Protein AF-A0A2G8SFF9-F1 (afdb_monomer)

Mean predicted aligned error: 13.93 Å

Nearest PDB structures (foldseek):
  4bct-assembly1_A  TM=5.835E-01  e=1.331E-03  Actinidia deliciosa
  5ttd-assembly1_A  TM=3.372E-01  e=6.705E-01  Escherichia coli
  5nxh-assembly1_C  TM=1.848E-01  e=8.717E+00  Tequatrovirus T4

Foldseek 3Di:
DDDDDDDDDDDDDPDDDDDDDDDDDDDDDDDDDDDDDDDDDDPDDDPDPPPDDPFFKEKEAEAEPPVDFKWWKDFPLDTDDINGMDMDGAWTWIKIFGHRPPADSRRFQEWIKTWTAHAADPVDPQDGIWIFTWDPPSRFYDFWKWKAKDPFNGPDIDTDHDRCPQPDPDPPPDTRDIDDTNHTHIYMYMYTHD

pLDDT: mean 80.97, std 20.37, range [40.31, 98.56]

Solvent-accessible surface area (backbone atoms only — not comparable to full-atom values): 12072 Å² total; per-residue (Å²): 140,87,84,84,84,81,85,84,78,85,77,83,80,81,78,82,79,79,84,84,89,76,89,79,88,76,84,83,84,77,94,74,79,91,74,92,80,80,93,79,90,82,82,81,79,82,80,77,84,81,77,79,76,85,70,54,38,31,40,43,38,72,44,77,63,63,85,61,63,40,49,36,37,26,38,95,93,38,78,49,77,58,73,49,70,46,75,44,82,43,69,47,59,35,35,33,27,68,41,71,85,70,43,45,88,83,24,35,58,16,34,24,36,44,38,34,45,31,54,43,45,93,91,41,91,88,42,31,20,36,37,28,62,37,54,62,83,68,22,24,72,66,59,28,39,32,38,33,29,31,76,33,63,63,83,41,66,56,72,31,78,54,83,66,52,84,55,91,81,65,60,104,82,61,74,57,80,58,54,73,35,62,41,60,49,35,24,37,39,37,35,32,48,114

Sequence (194 aa):
MQTDLKSRHRVEVAALISPSIDSLGLPHPTPSVMDAKSLAMSLATIVGLILSVRGETHTIHFVNQCGFGTPTLVSDGVILPTGADVTVNGPINAVAYLQTGSCSLNGENCTTVDISLANANPSDPGSGSSVAIDLFPPHSYSAPTGFGYYNGCDGTGEDCTNPNCGLPGVPPSGGPTPIVCTTDNVNIAITFCD

Radius of gyration: 28.32 Å; Cα contacts (8 Å, |Δi|>4): 370; chains: 1; bounding box: 40×59×94 Å

Structure (mmCIF, N/CA/C/O backbone):
data_AF-A0A2G8SFF9-F1
#
_entry.id   AF-A0A2G8SFF9-F1
#
loop_
_atom_site.group_PDB
_atom_site.id
_atom_site.type_symbol
_atom_site.label_atom_id
_atom_site.label_alt_id
_atom_site.label_comp_id
_atom_site.label_asym_id
_atom_site.label_entity_id
_atom_site.label_seq_id
_atom_site.pdbx_PDB_ins_code
_atom_site.Cartn_x
_atom_site.Cartn_y
_atom_site.Cartn_z
_atom_site.occupancy
_atom_site.B_iso_or_equiv
_atom_site.auth_seq_id
_atom_site.auth_comp_id
_atom_site.auth_asym_id
_atom_site.auth_atom_id
_atom_site.pdbx_PDB_model_num
ATOM 1 N N . MET A 1 1 ? 16.019 43.871 11.502 1.00 48.12 1 MET A N 1
ATOM 2 C CA . MET A 1 1 ? 17.284 43.241 11.077 1.00 48.12 1 MET A CA 1
ATOM 3 C C . MET A 1 1 ? 16.897 42.104 10.154 1.00 48.12 1 MET A C 1
ATOM 5 O O . MET A 1 1 ? 16.192 41.203 10.580 1.00 48.12 1 MET A O 1
ATOM 9 N N . GLN A 1 2 ? 17.167 42.290 8.871 1.00 42.72 2 GLN A N 1
ATOM 10 C CA . GLN A 1 2 ? 16.617 41.546 7.745 1.00 42.72 2 GLN A CA 1
ATOM 11 C C . GLN A 1 2 ? 17.768 40.732 7.158 1.00 42.72 2 GLN A C 1
ATOM 13 O O . GLN A 1 2 ? 18.762 41.338 6.774 1.00 42.72 2 GLN A O 1
ATOM 18 N N . THR A 1 3 ? 17.654 39.408 7.091 1.00 41.09 3 THR A N 1
ATOM 19 C CA . THR A 1 3 ? 18.497 38.583 6.212 1.00 41.09 3 THR A CA 1
ATOM 20 C C . THR A 1 3 ? 17.701 37.373 5.748 1.00 41.09 3 THR A C 1
ATOM 22 O O . THR A 1 3 ? 17.553 36.380 6.453 1.00 41.09 3 THR A O 1
ATOM 25 N N . ASP A 1 4 ? 17.164 37.550 4.550 1.00 46.34 4 ASP A N 1
ATOM 26 C CA . ASP A 1 4 ? 16.555 36.584 3.651 1.00 46.34 4 ASP A CA 1
ATOM 27 C C . ASP A 1 4 ? 17.699 35.940 2.842 1.00 46.34 4 ASP A C 1
ATOM 29 O O . ASP A 1 4 ? 18.483 36.661 2.218 1.00 46.34 4 ASP A O 1
ATOM 33 N N . LEU A 1 5 ? 17.855 34.611 2.889 1.00 48.47 5 LEU A N 1
ATOM 34 C CA . LEU A 1 5 ? 18.795 33.872 2.035 1.00 48.47 5 LEU A CA 1
ATOM 35 C C . LEU A 1 5 ? 18.011 32.940 1.105 1.00 48.47 5 LEU A C 1
ATOM 37 O O . LEU A 1 5 ? 17.930 31.725 1.278 1.00 48.47 5 LEU A O 1
ATOM 41 N N . LYS A 1 6 ? 17.413 33.559 0.089 1.00 50.12 6 LYS A N 1
ATOM 42 C CA . LYS A 1 6 ? 16.769 32.906 -1.048 1.00 50.12 6 LYS A CA 1
ATOM 43 C C . LYS A 1 6 ? 17.816 32.253 -1.958 1.00 50.12 6 LYS A C 1
ATOM 45 O O . LYS A 1 6 ? 18.563 32.930 -2.666 1.00 50.12 6 LYS A O 1
ATOM 50 N N . SER A 1 7 ? 17.837 30.922 -1.928 1.00 48.88 7 SER A N 1
ATOM 51 C CA . SER A 1 7 ? 18.625 30.042 -2.794 1.00 48.88 7 SER A CA 1
ATOM 52 C C . SER A 1 7 ? 18.324 30.303 -4.275 1.00 48.88 7 SER A C 1
ATOM 54 O O . SER A 1 7 ? 17.175 30.252 -4.716 1.00 48.88 7 SER A O 1
ATOM 56 N N . ARG A 1 8 ? 19.372 30.609 -5.048 1.00 53.44 8 ARG A N 1
ATOM 57 C CA . ARG A 1 8 ? 19.343 30.685 -6.512 1.00 53.44 8 ARG A CA 1
ATOM 58 C C . ARG A 1 8 ? 19.912 29.381 -7.065 1.00 53.44 8 ARG A C 1
ATOM 60 O O . ARG A 1 8 ? 21.121 29.181 -7.028 1.00 53.44 8 ARG A O 1
ATOM 67 N N . HIS A 1 9 ? 19.060 28.538 -7.633 1.00 44.56 9 HIS A N 1
ATOM 68 C CA . HIS A 1 9 ? 19.468 27.583 -8.659 1.00 44.56 9 HIS A CA 1
ATOM 69 C C . HIS A 1 9 ? 18.795 27.996 -9.965 1.00 44.56 9 HIS A C 1
ATOM 71 O O . HIS A 1 9 ? 17.577 27.932 -10.116 1.00 44.56 9 HIS A O 1
ATOM 77 N N . ARG A 1 10 ? 19.613 28.526 -10.879 1.00 55.72 10 ARG A N 1
ATOM 78 C CA . ARG A 1 10 ? 19.252 28.738 -12.279 1.00 55.72 10 ARG A CA 1
ATOM 79 C C . ARG A 1 10 ? 19.243 27.366 -12.945 1.00 55.72 10 ARG A C 1
ATOM 81 O O . ARG A 1 10 ? 20.304 26.780 -13.114 1.00 55.72 10 ARG A O 1
ATOM 88 N N . VAL A 1 11 ? 18.067 26.883 -13.319 1.00 42.97 11 VAL A N 1
ATOM 89 C CA . VAL A 1 11 ? 17.939 25.820 -14.317 1.00 42.97 11 VAL A CA 1
ATOM 90 C C . VAL A 1 11 ? 17.965 26.508 -15.679 1.00 42.97 11 VAL A C 1
ATOM 92 O O . VAL A 1 11 ? 17.071 27.286 -16.011 1.00 42.97 11 VAL A O 1
ATOM 95 N N . GLU A 1 12 ? 19.047 26.294 -16.422 1.00 48.06 12 GLU A N 1
ATOM 96 C CA . GLU A 1 12 ? 19.155 26.657 -17.832 1.00 48.06 12 GLU A CA 1
ATOM 97 C C . GLU A 1 12 ? 18.225 25.737 -18.632 1.00 48.06 12 GLU A C 1
ATOM 99 O O . GLU A 1 12 ? 18.466 24.538 -18.753 1.00 48.06 12 GLU A O 1
ATOM 104 N N . VAL A 1 13 ? 17.130 26.290 -19.154 1.00 45.06 13 VAL A N 1
ATOM 105 C CA . V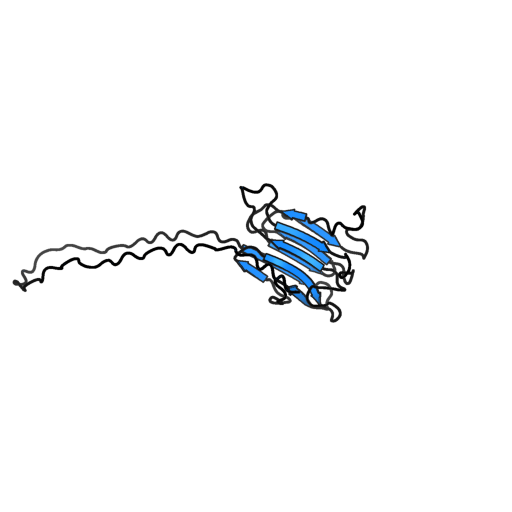AL A 1 13 ? 16.277 25.603 -20.126 1.00 45.06 13 VAL A CA 1
ATOM 106 C C . VAL A 1 13 ? 16.880 25.861 -21.501 1.00 45.06 13 VAL A C 1
ATOM 108 O O . VAL A 1 13 ? 16.697 26.931 -22.083 1.00 45.06 13 VAL A O 1
ATOM 111 N N . ALA A 1 14 ? 17.636 24.886 -22.003 1.00 45.84 14 ALA A N 1
ATOM 112 C CA . ALA A 1 14 ? 18.088 24.859 -23.385 1.00 45.84 14 ALA A CA 1
ATOM 113 C C . ALA A 1 14 ? 16.862 24.708 -24.303 1.00 45.84 14 ALA A C 1
ATOM 115 O O . ALA A 1 14 ? 16.261 23.639 -24.402 1.00 45.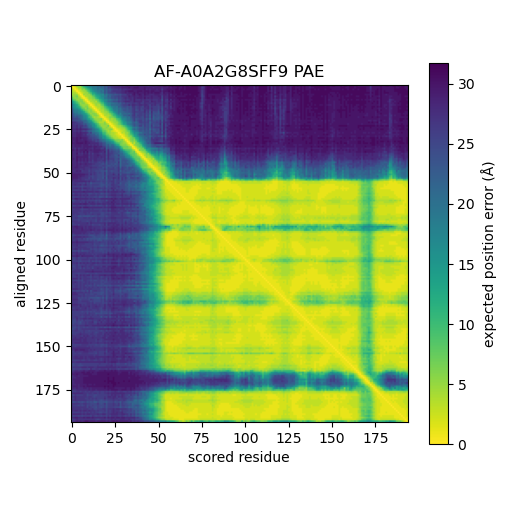84 14 ALA A O 1
ATOM 116 N N . ALA A 1 15 ? 16.468 25.805 -24.948 1.00 46.66 15 ALA A N 1
ATOM 117 C CA . ALA A 1 15 ? 15.455 25.806 -25.990 1.00 46.66 15 ALA A CA 1
ATOM 118 C C . ALA A 1 15 ? 16.006 25.076 -27.224 1.00 46.66 15 ALA A C 1
ATOM 120 O O . ALA A 1 15 ? 16.910 25.570 -27.901 1.00 46.66 15 ALA A O 1
ATOM 121 N N . LEU A 1 16 ? 15.471 23.887 -27.509 1.00 47.28 16 LEU A N 1
ATOM 122 C CA . LEU A 1 16 ? 15.722 23.191 -28.765 1.00 47.28 16 LEU A CA 1
ATOM 123 C C . LEU A 1 16 ? 14.983 23.914 -29.893 1.00 47.28 16 LEU A C 1
ATOM 125 O O . LEU A 1 16 ? 13.765 24.084 -29.893 1.00 47.28 16 LEU A O 1
ATOM 129 N N . ILE A 1 17 ? 15.792 24.375 -30.833 1.00 52.03 17 ILE A N 1
ATOM 130 C CA . ILE A 1 17 ? 15.448 25.182 -31.990 1.00 52.03 17 ILE A CA 1
ATOM 131 C C . ILE A 1 17 ? 14.775 24.256 -33.012 1.00 52.03 17 ILE A C 1
ATOM 133 O O . ILE A 1 17 ? 15.340 23.238 -33.404 1.00 52.03 17 ILE A O 1
ATOM 137 N N . SER A 1 18 ? 13.555 24.596 -33.426 1.00 53.78 18 SER A N 1
ATOM 138 C CA . SER A 1 18 ? 12.847 23.917 -34.517 1.00 53.78 18 SER A CA 1
ATOM 139 C C . SER A 1 18 ? 13.488 24.271 -35.865 1.00 53.78 18 SER A C 1
ATOM 141 O O . SER A 1 18 ? 13.720 25.457 -36.106 1.00 53.78 18 SER A O 1
ATOM 143 N N . PRO A 1 19 ? 13.744 23.315 -36.777 1.00 47.84 19 PRO A N 1
ATOM 144 C CA . PRO A 1 19 ? 14.130 23.657 -38.137 1.00 47.84 19 PRO A CA 1
ATOM 145 C C . PRO A 1 19 ? 12.896 24.036 -38.968 1.00 47.84 19 PRO A C 1
ATOM 147 O O . PRO A 1 19 ? 12.017 23.218 -39.237 1.00 47.84 19 PRO A O 1
ATOM 150 N N . SER A 1 20 ? 12.860 25.296 -39.395 1.00 48.91 20 SER A N 1
ATOM 151 C CA . SER A 1 20 ? 12.019 25.809 -40.474 1.00 48.91 20 SER A CA 1
ATOM 152 C C . SER A 1 20 ? 12.494 25.235 -41.812 1.00 48.91 20 SER A C 1
ATOM 154 O O . SER A 1 20 ? 13.558 25.602 -42.312 1.00 48.91 20 SER A O 1
ATOM 156 N N . ILE A 1 21 ? 11.709 24.322 -42.379 1.00 54.69 21 ILE A N 1
ATOM 157 C CA . ILE A 1 21 ? 11.843 23.826 -43.752 1.00 54.69 21 ILE A CA 1
ATOM 158 C C . ILE A 1 21 ? 11.074 24.771 -44.672 1.00 54.69 21 ILE A C 1
ATOM 160 O O . ILE A 1 21 ? 9.887 24.583 -44.920 1.00 54.69 21 ILE A O 1
ATOM 164 N N . ASP A 1 22 ? 11.769 25.799 -45.151 1.00 47.03 22 ASP A N 1
ATOM 165 C CA . ASP A 1 22 ? 11.326 26.633 -46.262 1.00 47.03 22 ASP A CA 1
ATOM 166 C C . ASP A 1 22 ? 12.128 26.286 -47.522 1.00 47.03 22 ASP A C 1
ATOM 168 O O . ASP A 1 22 ? 13.349 26.131 -47.487 1.00 47.03 22 ASP A O 1
ATOM 172 N N . SER A 1 23 ? 11.414 26.265 -48.647 1.00 54.94 23 SER A N 1
ATOM 173 C CA . SER A 1 23 ? 11.930 26.306 -50.020 1.00 54.94 23 SER A CA 1
ATOM 174 C C . SER A 1 23 ? 12.442 24.994 -50.637 1.00 54.94 23 SER A C 1
ATOM 176 O O . SER A 1 23 ? 13.638 24.745 -50.782 1.00 54.94 23 SER A O 1
ATOM 178 N N . LEU A 1 24 ? 11.499 24.207 -51.162 1.00 46.22 24 LEU A N 1
ATOM 179 C CA . LEU A 1 24 ? 11.720 23.436 -52.386 1.00 46.22 24 LEU A CA 1
ATOM 180 C C . LEU A 1 24 ? 10.768 23.970 -53.460 1.00 46.22 24 LEU A C 1
ATOM 182 O O . LEU A 1 24 ? 9.558 23.762 -53.406 1.00 46.22 24 LEU A O 1
ATOM 186 N N . GLY A 1 25 ? 11.332 24.704 -54.419 1.00 50.97 25 GLY A N 1
ATOM 187 C CA . GLY A 1 25 ? 10.627 25.174 -55.604 1.00 50.97 25 GLY A CA 1
ATOM 188 C C . GLY A 1 25 ? 10.143 23.994 -56.443 1.00 50.97 25 GLY A C 1
ATOM 189 O O . GLY A 1 25 ? 10.943 23.254 -57.012 1.00 50.97 25 GLY A O 1
ATOM 190 N N . LEU A 1 26 ? 8.825 23.832 -56.521 1.00 47.00 26 LEU A N 1
ATOM 191 C CA . LEU A 1 26 ? 8.175 22.898 -57.434 1.00 47.00 26 LEU A CA 1
ATOM 192 C C . LEU A 1 26 ? 8.054 23.546 -58.824 1.00 47.00 26 LEU A C 1
ATOM 194 O O . LEU A 1 26 ? 7.494 24.641 -58.929 1.00 47.00 26 LEU A O 1
ATOM 198 N N . PRO A 1 27 ? 8.530 22.901 -59.904 1.00 55.91 27 PRO A N 1
ATOM 199 C CA . PRO A 1 27 ? 8.229 23.347 -61.256 1.00 55.91 27 PRO A CA 1
ATOM 200 C C . PRO A 1 27 ? 6.749 23.116 -61.594 1.00 55.91 27 PRO A C 1
ATOM 202 O O . PRO A 1 27 ? 6.166 22.073 -61.300 1.00 55.91 27 PRO A O 1
ATOM 205 N N . HIS A 1 28 ? 6.158 24.121 -62.236 1.00 55.84 28 HIS A N 1
ATOM 206 C CA . HIS A 1 28 ? 4.795 24.138 -62.761 1.00 55.84 28 HIS A CA 1
ATOM 207 C C . HIS A 1 28 ? 4.679 23.195 -63.980 1.00 55.84 28 HIS A C 1
ATOM 209 O O . HIS A 1 28 ? 5.419 23.395 -64.946 1.00 55.84 28 HIS A O 1
ATOM 215 N N . PRO A 1 29 ? 3.776 22.195 -63.995 1.00 52.00 29 PRO A N 1
ATOM 216 C CA . PRO A 1 29 ? 3.539 21.386 -65.186 1.00 52.00 29 PRO A CA 1
ATOM 217 C C . PRO A 1 29 ? 2.596 22.109 -66.160 1.00 52.00 29 PRO A C 1
ATOM 219 O O . PRO A 1 29 ? 1.498 22.529 -65.796 1.00 52.00 29 PRO A O 1
ATOM 222 N N . THR A 1 30 ? 3.014 22.240 -67.419 1.00 63.62 30 THR A N 1
ATOM 223 C CA . THR A 1 30 ? 2.137 22.618 -68.536 1.00 63.62 30 THR A CA 1
ATOM 224 C C . THR A 1 30 ? 1.362 21.392 -69.041 1.00 63.62 30 THR A C 1
ATOM 226 O O . THR A 1 30 ? 1.888 20.277 -69.011 1.00 63.62 30 THR A O 1
ATOM 229 N N . PRO A 1 31 ? 0.118 21.550 -69.532 1.00 50.94 31 PRO A N 1
ATOM 230 C CA . PRO A 1 31 ? -0.658 20.432 -70.049 1.00 50.94 31 PRO A CA 1
ATOM 231 C C . PRO A 1 31 ? -0.226 20.132 -71.490 1.00 50.94 31 PRO A C 1
ATOM 233 O O . PRO A 1 31 ? -0.621 20.824 -72.425 1.00 50.94 31 PRO A O 1
ATOM 236 N N . SER A 1 32 ? 0.583 19.089 -71.680 1.00 56.53 32 SER A N 1
ATOM 237 C CA . SER A 1 32 ? 0.720 18.428 -72.982 1.00 56.53 32 SER A CA 1
ATOM 238 C C . SER A 1 32 ? -0.081 17.134 -72.978 1.00 56.53 32 SER A C 1
ATOM 240 O O . SER A 1 32 ? 0.178 16.236 -72.187 1.00 56.53 32 SER A O 1
ATOM 242 N N . VAL A 1 33 ? -1.090 17.136 -73.848 1.00 55.12 33 VAL A N 1
ATOM 243 C CA . VAL A 1 33 ? -1.665 16.026 -74.620 1.00 55.12 33 VAL A CA 1
ATOM 244 C C . VAL A 1 33 ? -1.595 14.641 -73.964 1.00 55.12 33 VAL A C 1
ATOM 246 O O . VAL A 1 33 ? -0.550 14.007 -73.873 1.00 55.12 33 VAL A O 1
ATOM 249 N N . MET A 1 34 ? -2.772 14.158 -73.563 1.00 55.25 34 MET A N 1
ATOM 250 C CA . MET A 1 34 ? -3.005 12.791 -73.111 1.00 55.25 34 MET A CA 1
ATOM 251 C C . MET A 1 34 ? -2.737 11.800 -74.251 1.00 55.25 34 MET A C 1
ATOM 253 O O . MET A 1 34 ? -3.593 11.609 -75.113 1.00 55.25 34 MET A O 1
ATOM 257 N N . ASP A 1 35 ? -1.589 11.129 -74.213 1.00 50.44 35 ASP A N 1
ATOM 258 C CA . ASP A 1 35 ? -1.386 9.863 -74.913 1.00 50.44 35 ASP A CA 1
ATOM 259 C C . ASP A 1 35 ? -1.627 8.709 -73.936 1.00 50.44 35 ASP A C 1
ATOM 261 O O . ASP A 1 35 ? -0.870 8.437 -73.002 1.00 50.44 35 ASP A O 1
ATOM 265 N N . ALA A 1 36 ? -2.760 8.043 -74.141 1.00 55.03 36 ALA A N 1
ATOM 266 C CA . ALA A 1 36 ? -3.163 6.858 -73.411 1.00 55.03 36 ALA A CA 1
ATOM 267 C C . ALA A 1 36 ? -2.275 5.670 -73.806 1.00 55.03 36 ALA A C 1
ATOM 269 O O . ALA A 1 36 ? -2.505 5.058 -74.848 1.00 55.03 36 ALA A O 1
ATOM 270 N N . LYS A 1 37 ? -1.282 5.338 -72.967 1.00 51.44 37 LYS A N 1
ATOM 271 C CA . LYS A 1 37 ? -0.698 3.990 -72.789 1.00 51.44 37 LYS A CA 1
ATOM 272 C C . LYS A 1 37 ? 0.497 4.049 -71.831 1.00 51.44 37 LYS A C 1
ATOM 274 O O . LYS A 1 37 ? 1.598 4.355 -72.261 1.00 51.44 37 LYS A O 1
ATOM 279 N N . SER A 1 38 ? 0.303 3.681 -70.565 1.00 45.12 38 SER A N 1
ATOM 280 C CA . SER A 1 38 ? 1.245 2.795 -69.861 1.00 45.12 38 SER A CA 1
ATOM 281 C C . SER A 1 38 ? 0.696 2.389 -68.492 1.00 45.12 38 SER A C 1
ATOM 283 O O . SER A 1 38 ? 0.354 3.238 -67.671 1.00 45.12 38 SER A O 1
ATOM 285 N N . LEU A 1 39 ? 0.618 1.078 -68.257 1.00 54.25 39 LEU A N 1
ATOM 286 C CA . LEU A 1 39 ? 0.467 0.469 -66.937 1.00 54.25 39 LEU A CA 1
ATOM 287 C C . LEU A 1 39 ? 1.676 0.844 -66.062 1.00 54.25 39 LEU A C 1
ATOM 289 O O . LEU A 1 39 ? 2.799 0.510 -66.425 1.00 54.25 39 LEU A O 1
ATOM 293 N N . ALA A 1 40 ? 1.453 1.404 -64.872 1.00 49.94 40 ALA A N 1
ATOM 294 C CA . ALA A 1 40 ? 2.353 1.206 -63.736 1.00 49.94 40 ALA A CA 1
ATOM 295 C C . ALA A 1 40 ? 1.590 1.421 -62.423 1.00 49.94 40 ALA A C 1
ATOM 297 O O . ALA A 1 40 ? 1.142 2.513 -62.091 1.00 49.94 40 ALA A O 1
ATOM 298 N N . MET A 1 41 ? 1.412 0.314 -61.717 1.00 57.09 41 MET A N 1
ATOM 299 C CA . MET A 1 41 ? 0.789 0.164 -60.412 1.00 57.09 41 MET A CA 1
ATOM 300 C C . MET A 1 41 ? 1.752 0.700 -59.341 1.00 57.09 41 MET A C 1
ATOM 302 O O . MET A 1 41 ? 2.864 0.194 -59.225 1.00 57.09 41 MET A O 1
ATOM 306 N N . SER A 1 42 ? 1.353 1.693 -58.548 1.00 51.97 42 SER A N 1
ATOM 307 C CA . SER A 1 42 ? 2.115 2.137 -57.370 1.00 51.97 42 SER A CA 1
ATOM 308 C C . SER A 1 42 ? 1.199 2.227 -56.150 1.00 51.97 42 SER A C 1
ATOM 310 O O . SER A 1 42 ? 0.784 3.295 -55.711 1.00 51.97 42 SER A O 1
ATOM 312 N N . LEU A 1 43 ? 0.875 1.055 -55.595 1.00 53.59 43 LEU A N 1
ATOM 313 C CA . LEU A 1 43 ? 0.281 0.930 -54.268 1.00 53.59 43 LEU A CA 1
ATOM 314 C C . LEU A 1 43 ? 1.419 1.038 -53.239 1.00 53.59 43 LEU A C 1
ATOM 316 O O . LEU A 1 43 ? 2.118 0.064 -52.974 1.00 53.59 43 LEU A O 1
ATOM 320 N N . ALA A 1 44 ? 1.657 2.236 -52.709 1.00 58.88 44 ALA A N 1
ATOM 321 C CA . ALA A 1 44 ? 2.629 2.446 -51.641 1.00 58.88 44 ALA A CA 1
ATOM 322 C C . ALA A 1 44 ? 2.092 1.846 -50.327 1.00 58.88 44 ALA A C 1
ATOM 324 O O . ALA A 1 44 ? 1.287 2.461 -49.630 1.00 58.88 44 ALA A O 1
ATOM 325 N N . THR A 1 45 ? 2.510 0.626 -49.989 1.00 59.47 45 THR A N 1
ATOM 326 C CA . THR A 1 45 ? 2.238 0.006 -48.686 1.00 59.47 45 THR A CA 1
ATOM 327 C C . THR A 1 45 ? 3.133 0.630 -47.617 1.00 59.47 45 THR A C 1
ATOM 329 O O . THR A 1 45 ? 4.312 0.293 -47.514 1.00 59.47 45 THR A O 1
ATOM 332 N N . ILE A 1 46 ? 2.577 1.534 -46.809 1.00 62.56 46 ILE A N 1
ATOM 333 C CA . ILE A 1 46 ? 3.209 2.009 -45.573 1.00 62.56 46 ILE A CA 1
ATOM 334 C C . ILE A 1 46 ? 3.030 0.909 -44.520 1.00 62.56 46 ILE A C 1
ATOM 336 O O . ILE A 1 46 ? 1.953 0.757 -43.950 1.00 62.56 46 ILE A O 1
ATOM 340 N N . VAL A 1 47 ? 4.076 0.121 -44.273 1.00 64.38 47 VAL A N 1
ATOM 341 C CA . VAL A 1 47 ? 4.137 -0.771 -43.107 1.00 64.38 47 VAL A CA 1
ATOM 342 C C . VAL A 1 47 ? 4.710 0.046 -41.950 1.00 64.38 47 VAL A C 1
ATOM 344 O O . VAL A 1 47 ? 5.911 0.296 -41.890 1.00 64.38 47 VAL A O 1
ATOM 347 N N . GLY A 1 48 ? 3.839 0.527 -41.062 1.00 66.25 48 GLY A N 1
ATOM 348 C CA . GLY A 1 48 ? 4.244 1.224 -39.843 1.00 66.25 48 GLY A CA 1
ATOM 349 C C . GLY A 1 48 ? 4.779 0.239 -38.803 1.00 66.25 48 GLY A C 1
ATOM 350 O O . GLY A 1 48 ? 4.066 -0.670 -38.385 1.00 66.25 48 GLY A O 1
ATOM 351 N N . LEU A 1 49 ? 6.028 0.427 -38.372 1.00 66.56 49 LEU A N 1
ATOM 352 C CA . LEU A 1 49 ? 6.589 -0.231 -37.191 1.00 66.56 49 LEU A CA 1
ATOM 353 C C . LEU A 1 49 ? 5.902 0.331 -35.940 1.00 66.56 49 LEU A C 1
ATOM 355 O O . LEU A 1 49 ? 6.215 1.436 -35.501 1.00 66.56 49 LEU A O 1
ATOM 359 N N . ILE A 1 50 ? 4.970 -0.426 -35.360 1.00 67.69 50 ILE A N 1
ATOM 360 C CA . ILE A 1 50 ? 4.466 -0.149 -34.012 1.00 67.69 50 ILE A CA 1
ATOM 361 C C . ILE A 1 50 ? 5.520 -0.686 -33.042 1.00 67.69 50 ILE A C 1
ATOM 363 O O . ILE A 1 50 ? 5.560 -1.879 -32.744 1.00 67.69 50 ILE A O 1
ATOM 367 N N . LEU A 1 51 ? 6.424 0.183 -32.592 1.00 57.06 51 LEU A N 1
ATOM 368 C CA . LEU A 1 51 ? 7.288 -0.133 -31.461 1.00 57.06 51 LEU A CA 1
ATOM 369 C C . LEU A 1 51 ? 6.418 -0.099 -30.202 1.00 57.06 51 LEU A C 1
ATOM 371 O O . LEU A 1 51 ? 6.001 0.971 -29.762 1.00 57.06 51 LEU A O 1
ATOM 375 N N . SER A 1 52 ? 6.109 -1.269 -29.641 1.00 57.25 52 SER A N 1
ATOM 376 C CA . SER A 1 52 ? 5.447 -1.359 -28.341 1.00 57.25 52 SER A CA 1
ATOM 377 C C . SER A 1 52 ? 6.391 -0.816 -27.273 1.00 57.25 52 SER A C 1
ATOM 379 O O . SER A 1 52 ? 7.358 -1.478 -26.896 1.00 57.25 52 SER A O 1
ATOM 381 N N . VAL A 1 53 ? 6.121 0.392 -26.781 1.00 63.78 53 VAL A N 1
ATOM 382 C CA . VAL A 1 53 ? 6.738 0.877 -25.546 1.00 63.78 53 VAL A CA 1
ATOM 383 C C . VAL A 1 53 ? 6.195 -0.003 -24.424 1.00 63.78 53 VAL A C 1
ATOM 385 O O . VAL A 1 53 ? 4.994 0.002 -24.159 1.00 63.78 53 VAL A O 1
ATOM 388 N N . ARG A 1 54 ? 7.060 -0.805 -23.794 1.00 71.50 54 ARG A N 1
ATOM 389 C CA . ARG A 1 54 ? 6.718 -1.478 -22.536 1.00 71.50 54 ARG A CA 1
ATOM 390 C C . ARG A 1 54 ? 6.717 -0.417 -21.442 1.00 71.50 54 ARG A C 1
ATOM 392 O O . ARG A 1 54 ? 7.765 -0.109 -20.887 1.00 71.50 54 ARG A O 1
ATOM 399 N N . GLY A 1 55 ? 5.561 0.206 -21.237 1.00 88.12 55 GLY A N 1
ATOM 400 C CA . GLY A 1 55 ? 5.343 1.104 -20.111 1.00 88.12 55 GLY A CA 1
ATOM 401 C C . GLY A 1 55 ? 5.332 0.319 -18.804 1.00 88.12 55 GLY A C 1
ATOM 402 O O . GLY A 1 55 ? 4.885 -0.826 -18.776 1.00 88.12 55 GLY A O 1
ATOM 403 N N . GLU A 1 56 ? 5.841 0.942 -17.749 1.00 96.12 56 GLU A N 1
ATOM 404 C CA . GLU A 1 56 ? 5.705 0.462 -16.379 1.00 96.12 56 GLU A CA 1
ATOM 405 C C . GLU A 1 56 ? 4.232 0.460 -15.970 1.00 96.12 56 GLU A C 1
ATOM 407 O O . GLU A 1 56 ? 3.524 1.444 -16.199 1.00 96.12 56 GLU A O 1
ATOM 412 N N . THR A 1 57 ? 3.756 -0.640 -15.395 1.00 97.06 57 THR A N 1
ATOM 413 C CA . THR A 1 57 ? 2.387 -0.740 -14.895 1.00 97.06 57 THR A CA 1
ATOM 414 C C . THR A 1 57 ? 2.307 -1.607 -13.652 1.00 97.06 57 THR A C 1
ATOM 416 O O . THR A 1 57 ? 2.944 -2.655 -13.576 1.00 97.06 57 THR A O 1
ATOM 419 N N . HIS A 1 58 ? 1.491 -1.171 -12.698 1.00 97.75 58 HIS A N 1
ATOM 420 C CA . HIS A 1 58 ? 1.246 -1.884 -11.453 1.00 97.75 58 HIS A CA 1
ATOM 421 C C . HIS A 1 58 ? -0.249 -1.908 -11.161 1.00 97.75 58 HIS A C 1
ATOM 423 O O . HIS A 1 58 ? -0.954 -0.932 -11.421 1.00 97.75 58 HIS A O 1
ATOM 429 N N . THR A 1 59 ? -0.732 -3.012 -10.603 1.00 98.00 59 THR A N 1
ATOM 430 C CA . THR A 1 59 ? -2.112 -3.169 -10.142 1.00 98.00 59 THR A CA 1
ATOM 431 C C . THR A 1 59 ? -2.133 -3.445 -8.649 1.00 98.00 59 THR A C 1
ATOM 433 O O . THR A 1 59 ? -1.451 -4.341 -8.155 1.00 98.00 59 THR A O 1
ATOM 436 N N . ILE A 1 60 ? -2.945 -2.672 -7.938 1.00 98.38 60 ILE A N 1
ATOM 437 C CA . ILE A 1 60 ? -3.235 -2.850 -6.520 1.00 98.38 60 ILE A CA 1
ATOM 438 C C . ILE A 1 60 ? -4.639 -3.445 -6.439 1.00 98.38 60 ILE A C 1
ATOM 440 O O . ILE A 1 60 ? -5.614 -2.781 -6.792 1.00 98.38 60 ILE A O 1
ATOM 444 N N . HIS A 1 61 ? -4.721 -4.708 -6.032 1.00 97.81 61 HIS A N 1
ATOM 445 C CA . HIS A 1 61 ? -5.965 -5.452 -5.854 1.00 97.81 61 HIS A CA 1
ATOM 446 C C . HIS A 1 61 ? -6.387 -5.424 -4.385 1.00 97.81 61 HIS A C 1
ATOM 448 O O . HIS A 1 61 ? -5.548 -5.595 -3.501 1.00 97.81 61 HIS A O 1
ATOM 454 N N . PHE A 1 62 ? -7.680 -5.251 -4.118 1.00 97.56 62 PHE A N 1
ATOM 455 C CA . PHE A 1 62 ? -8.211 -5.217 -2.756 1.00 97.56 62 PHE A CA 1
ATOM 456 C C . PHE A 1 62 ? -9.177 -6.367 -2.491 1.00 97.56 62 PHE A C 1
ATOM 458 O O . PHE A 1 62 ? -10.154 -6.554 -3.215 1.00 97.56 62 PHE A O 1
ATOM 465 N N . VAL A 1 63 ? -8.967 -7.058 -1.373 1.00 96.75 63 VAL A N 1
ATOM 466 C CA . VAL A 1 63 ? -9.872 -8.076 -0.840 1.00 96.75 63 VAL A CA 1
ATOM 467 C C . VAL A 1 63 ? -10.352 -7.624 0.535 1.00 96.75 63 VAL A C 1
ATOM 469 O O . VAL A 1 63 ? -9.582 -7.560 1.487 1.00 96.75 63 VAL A O 1
ATOM 472 N N . ASN A 1 64 ? -11.640 -7.304 0.661 1.00 96.94 64 ASN A N 1
ATOM 473 C CA . ASN A 1 64 ? -12.247 -6.978 1.951 1.00 96.94 64 ASN A CA 1
ATOM 474 C C . ASN A 1 64 ? -13.056 -8.170 2.478 1.00 96.94 64 ASN A C 1
ATOM 476 O O . ASN A 1 64 ? -14.215 -8.345 2.093 1.00 96.94 64 ASN A O 1
ATOM 480 N N . GLN A 1 65 ? -12.463 -8.965 3.370 1.00 97.50 65 GLN A N 1
ATOM 481 C CA . GLN A 1 65 ? -13.143 -10.088 4.024 1.00 97.50 65 GLN A CA 1
ATOM 482 C C . GLN A 1 65 ? -13.874 -9.675 5.313 1.00 97.50 65 GLN A C 1
ATOM 484 O O . GLN A 1 65 ? -14.597 -10.473 5.905 1.00 97.50 65 GLN A O 1
ATOM 489 N N . CYS A 1 66 ? -13.747 -8.416 5.743 1.00 96.62 66 CYS A N 1
ATOM 490 C CA . CYS A 1 66 ? -14.329 -7.944 6.997 1.00 96.62 66 CYS A CA 1
ATOM 491 C C . CYS A 1 66 ? -15.865 -7.872 6.959 1.00 96.62 66 CYS A C 1
ATOM 493 O O . CYS A 1 66 ? -16.519 -7.900 8.000 1.00 96.62 66 CYS A O 1
ATOM 495 N N . GLY A 1 67 ? -16.458 -7.717 5.769 1.00 95.12 67 GLY A N 1
ATOM 496 C CA . GLY A 1 67 ? -17.894 -7.455 5.605 1.00 95.12 67 GLY A CA 1
ATOM 497 C C . GLY A 1 67 ? -18.324 -6.035 6.008 1.00 95.12 67 GLY A C 1
ATOM 498 O O . GLY A 1 67 ? -19.515 -5.727 6.017 1.00 95.12 67 GLY A O 1
ATOM 499 N N . PHE A 1 68 ? -17.367 -5.162 6.329 1.00 95.25 68 PHE A N 1
ATOM 500 C CA . PHE A 1 68 ? -17.561 -3.747 6.639 1.00 95.25 68 PHE A CA 1
ATOM 501 C C . PHE A 1 68 ? -16.348 -2.928 6.187 1.00 95.25 68 PHE A C 1
ATOM 503 O O . PHE A 1 68 ? -15.308 -3.478 5.828 1.00 95.25 68 PHE A O 1
ATOM 510 N N . GLY A 1 69 ? -16.484 -1.603 6.238 1.00 96.00 69 GLY A N 1
ATOM 511 C CA . GLY A 1 69 ? -15.431 -0.676 5.838 1.00 96.00 69 GLY A CA 1
ATOM 512 C C . GLY A 1 69 ? -15.184 -0.655 4.329 1.00 96.00 69 GLY A C 1
ATOM 513 O O . GLY A 1 69 ? -15.735 -1.456 3.570 1.00 96.00 69 GLY A O 1
ATOM 514 N N . THR A 1 70 ? -14.351 0.286 3.898 1.00 97.19 70 THR A N 1
ATOM 515 C CA . THR A 1 70 ? -14.034 0.498 2.482 1.00 97.19 70 THR A CA 1
ATOM 516 C C . THR A 1 70 ? -12.520 0.511 2.284 1.00 97.19 70 THR A C 1
ATOM 518 O O . THR A 1 70 ? -11.861 1.405 2.825 1.00 97.19 70 THR A O 1
ATOM 521 N N . PRO A 1 71 ? -11.951 -0.424 1.497 1.00 97.69 71 PRO A N 1
ATOM 522 C CA . PRO A 1 71 ? -10.563 -0.338 1.058 1.00 97.69 71 PRO A CA 1
ATOM 523 C C . PRO A 1 71 ? -10.290 1.020 0.418 1.00 97.69 71 PRO A C 1
ATOM 525 O O . PRO A 1 71 ? -10.953 1.404 -0.550 1.00 97.69 71 PRO A O 1
ATOM 528 N N . THR A 1 72 ? -9.360 1.766 0.997 1.00 98.06 72 THR A N 1
ATOM 529 C CA . THR A 1 72 ? -9.030 3.129 0.589 1.00 98.06 72 THR A CA 1
ATOM 530 C C . THR A 1 72 ? -7.560 3.185 0.228 1.00 98.06 72 THR A C 1
ATOM 532 O O . THR A 1 72 ? -6.729 2.686 0.978 1.00 98.06 72 THR A O 1
ATOM 535 N N . LEU A 1 73 ? -7.259 3.785 -0.921 1.00 98.19 73 LEU A N 1
ATOM 536 C CA . LEU A 1 73 ? -5.907 4.020 -1.408 1.00 98.19 73 LEU A CA 1
ATOM 537 C C . LEU A 1 73 ? -5.691 5.525 -1.532 1.00 98.19 73 LEU A C 1
ATOM 539 O O . LEU A 1 73 ? -6.499 6.214 -2.158 1.00 98.19 73 LEU A O 1
ATOM 543 N N . VAL A 1 74 ? -4.611 6.030 -0.953 1.00 98.06 74 VAL A N 1
ATOM 544 C CA . VAL A 1 74 ? -4.259 7.451 -0.977 1.00 98.06 74 VAL A CA 1
ATOM 545 C C . VAL A 1 74 ? -2.870 7.617 -1.555 1.00 98.06 74 VAL A C 1
ATOM 547 O O . VAL A 1 74 ? -1.931 6.965 -1.116 1.00 98.06 74 VAL A O 1
ATOM 550 N N . SER A 1 75 ? -2.739 8.500 -2.538 1.00 97.56 75 SER A N 1
ATOM 551 C CA . SER A 1 75 ? -1.464 8.861 -3.153 1.00 97.56 75 SER A CA 1
ATOM 552 C C . SER A 1 75 ? -1.408 10.378 -3.289 1.00 97.56 75 SER A C 1
ATOM 554 O O . SER A 1 75 ? -2.402 10.999 -3.666 1.00 97.56 75 SER A O 1
ATOM 556 N N . ASP A 1 76 ? -0.289 10.985 -2.891 1.00 95.75 76 ASP A N 1
ATOM 557 C CA . ASP A 1 76 ? -0.092 12.442 -2.878 1.00 95.75 76 ASP A CA 1
ATOM 558 C C . ASP A 1 76 ? -1.232 13.229 -2.190 1.00 95.75 76 ASP A C 1
ATOM 560 O O . ASP A 1 76 ? -1.631 14.313 -2.619 1.00 95.75 76 ASP A O 1
ATOM 564 N N . GLY A 1 77 ? -1.787 12.670 -1.106 1.00 95.12 77 GLY A N 1
ATOM 565 C CA . GLY A 1 77 ? -2.893 13.270 -0.349 1.00 95.12 77 GLY A CA 1
ATOM 566 C C . GLY A 1 77 ? -4.250 13.230 -1.064 1.00 95.12 77 GLY A C 1
ATOM 567 O O . GLY A 1 77 ? -5.196 13.888 -0.628 1.00 95.12 77 GLY A O 1
ATOM 568 N N . VAL A 1 78 ? -4.370 12.470 -2.152 1.00 96.25 78 VAL A N 1
ATOM 569 C CA . VAL A 1 78 ? -5.611 12.284 -2.905 1.00 96.25 78 VAL A CA 1
ATOM 570 C C . VAL A 1 78 ? -6.070 10.840 -2.776 1.00 96.25 78 VAL A C 1
ATOM 572 O O . VAL A 1 78 ? -5.307 9.903 -2.999 1.00 96.25 78 VAL A O 1
ATOM 575 N N . ILE A 1 79 ? -7.346 10.662 -2.436 1.00 96.31 79 ILE A N 1
ATOM 576 C CA . ILE A 1 79 ? -7.989 9.349 -2.464 1.00 96.31 79 ILE A CA 1
ATOM 577 C C . ILE A 1 79 ? -8.141 8.924 -3.929 1.00 96.31 79 ILE A C 1
ATOM 579 O O . ILE A 1 79 ? -8.833 9.582 -4.711 1.00 96.31 79 ILE A O 1
ATOM 583 N N . LEU A 1 80 ? -7.486 7.825 -4.290 1.00 95.25 80 LEU A N 1
ATOM 584 C CA . LEU A 1 80 ? -7.670 7.129 -5.560 1.00 95.25 80 LEU A CA 1
ATOM 585 C C . LEU A 1 80 ? -8.981 6.318 -5.527 1.00 95.25 80 LEU A C 1
ATOM 587 O O . LEU A 1 80 ? -9.596 6.205 -4.463 1.00 95.25 80 LEU A O 1
ATOM 591 N N . PRO A 1 81 ? -9.464 5.772 -6.661 1.00 90.44 81 PRO A N 1
ATOM 592 C CA . PRO A 1 81 ? -10.683 4.964 -6.670 1.00 90.44 81 PRO A CA 1
ATOM 593 C C . PRO A 1 81 ? -10.671 3.894 -5.568 1.00 90.44 81 PRO A C 1
ATOM 595 O O . PRO A 1 81 ? -9.710 3.143 -5.432 1.00 90.44 81 PRO A O 1
ATOM 598 N N . THR A 1 82 ? -11.725 3.866 -4.752 1.00 83.19 82 THR A N 1
ATOM 599 C CA . THR A 1 82 ? -11.817 3.016 -3.558 1.00 83.19 82 THR A CA 1
ATOM 600 C C . THR A 1 82 ? -12.608 1.740 -3.829 1.00 83.19 82 THR A C 1
ATOM 602 O O . THR A 1 82 ? -13.488 1.706 -4.690 1.00 83.19 82 THR A O 1
ATOM 605 N N . GLY A 1 83 ? -12.309 0.678 -3.075 1.00 76.12 83 GLY A N 1
ATOM 606 C CA . GLY A 1 83 ? -13.052 -0.588 -3.115 1.00 76.12 83 GLY A CA 1
ATOM 607 C C . GLY A 1 83 ? -12.947 -1.401 -4.414 1.00 76.12 83 GLY A C 1
ATOM 608 O O . GLY A 1 83 ? -13.672 -2.383 -4.555 1.00 76.12 83 GLY A O 1
ATOM 609 N N . ALA A 1 84 ? -12.077 -1.015 -5.347 1.00 85.81 84 ALA A N 1
ATOM 610 C CA . ALA A 1 84 ? -11.825 -1.718 -6.601 1.00 85.81 84 ALA A CA 1
ATOM 611 C C . ALA A 1 84 ? -10.334 -1.678 -6.943 1.00 85.81 84 ALA A C 1
ATOM 613 O O . ALA A 1 84 ? -9.578 -0.904 -6.356 1.00 85.81 84 ALA A O 1
ATOM 614 N N . ASP A 1 85 ? -9.933 -2.493 -7.914 1.00 94.00 85 ASP A N 1
ATOM 615 C CA . ASP A 1 85 ? -8.552 -2.547 -8.380 1.00 94.00 85 ASP A CA 1
ATOM 616 C C . ASP A 1 85 ? -8.111 -1.204 -8.954 1.00 94.00 85 ASP A C 1
ATOM 618 O O . ASP A 1 85 ? -8.825 -0.570 -9.740 1.00 94.00 85 ASP A O 1
ATOM 622 N N . VAL A 1 86 ? -6.901 -0.793 -8.585 1.00 96.50 86 VAL A N 1
ATOM 623 C CA . VAL A 1 86 ? -6.271 0.418 -9.107 1.00 96.50 86 VAL A CA 1
ATOM 624 C C . VAL A 1 86 ? -5.067 0.012 -9.938 1.00 96.50 86 VAL A C 1
ATOM 626 O O . VAL A 1 86 ? -4.079 -0.490 -9.408 1.00 96.50 86 VAL A O 1
ATOM 629 N N . THR A 1 87 ? -5.145 0.256 -11.245 1.00 96.75 87 THR A N 1
ATOM 630 C CA . THR A 1 87 ? -4.008 0.108 -12.158 1.00 96.75 87 THR A CA 1
ATOM 631 C C . THR A 1 87 ? -3.386 1.469 -12.439 1.00 96.75 87 THR A C 1
ATOM 633 O O . THR A 1 87 ? -4.073 2.407 -12.849 1.00 96.75 87 THR A O 1
ATOM 636 N N . VAL A 1 88 ? -2.073 1.561 -12.258 1.00 96.06 88 VAL A N 1
ATOM 637 C CA . VAL A 1 88 ? -1.270 2.753 -12.542 1.00 96.06 88 VAL A CA 1
ATOM 638 C C . VAL A 1 88 ? -0.308 2.494 -13.697 1.00 96.06 88 VAL A C 1
ATOM 640 O O . VAL A 1 88 ? 0.129 1.364 -13.917 1.00 96.06 88 VAL A O 1
ATOM 643 N N . ASN A 1 89 ? -0.005 3.549 -14.457 1.00 95.94 89 ASN A N 1
ATOM 644 C CA . ASN A 1 89 ? 1.004 3.533 -15.516 1.00 95.94 89 ASN A CA 1
ATOM 645 C C . ASN A 1 89 ? 2.197 4.374 -15.044 1.00 95.94 89 ASN A C 1
ATOM 647 O O . ASN A 1 89 ? 2.128 5.604 -15.088 1.00 95.94 89 ASN A O 1
ATOM 651 N N . GLY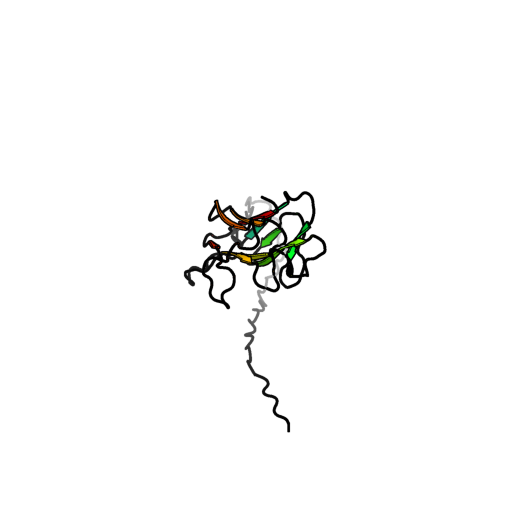 A 1 90 ? 3.255 3.717 -14.581 1.00 95.62 90 GLY A N 1
ATOM 652 C CA . GLY A 1 90 ? 4.407 4.329 -13.919 1.00 95.62 90 GLY A CA 1
ATOM 653 C C . GLY A 1 90 ? 4.485 4.011 -12.422 1.00 95.62 90 GLY A C 1
ATOM 654 O O . GLY A 1 90 ? 3.619 3.298 -11.902 1.00 95.62 90 GLY A O 1
ATOM 655 N N . PRO A 1 91 ? 5.507 4.550 -11.737 1.00 97.31 91 PRO A N 1
ATOM 656 C CA . 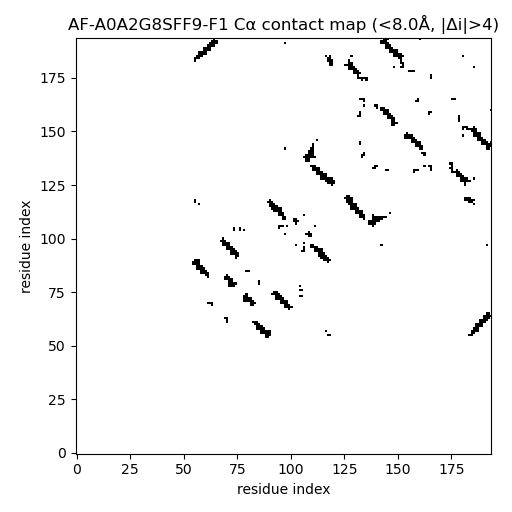PRO A 1 91 ? 5.730 4.290 -10.325 1.00 97.31 91 PRO A CA 1
ATOM 657 C C . PRO A 1 91 ? 4.666 4.977 -9.462 1.00 97.31 91 PRO A C 1
ATOM 659 O O . PRO A 1 91 ? 4.127 6.026 -9.831 1.00 97.31 91 PRO A O 1
ATOM 662 N N . ILE A 1 92 ? 4.392 4.418 -8.286 1.00 97.94 92 ILE A N 1
ATOM 663 C CA . ILE A 1 92 ? 3.443 4.976 -7.315 1.00 97.94 92 ILE A CA 1
ATOM 664 C C . ILE A 1 92 ? 3.987 4.870 -5.892 1.00 97.94 92 ILE A C 1
ATOM 666 O O . ILE A 1 92 ? 4.485 3.825 -5.487 1.00 97.94 92 ILE A O 1
ATOM 670 N N . ASN A 1 93 ? 3.820 5.946 -5.119 1.00 98.12 93 ASN A N 1
ATOM 671 C CA . ASN A 1 93 ? 3.871 5.905 -3.660 1.00 98.12 93 ASN A CA 1
ATOM 672 C C . ASN A 1 93 ? 2.455 6.110 -3.127 1.00 98.12 93 ASN A C 1
ATOM 674 O O . ASN A 1 93 ? 1.769 7.057 -3.532 1.00 98.12 93 ASN A O 1
ATOM 678 N N . ALA A 1 94 ? 1.999 5.223 -2.257 1.00 97.94 94 ALA A N 1
ATOM 679 C CA . ALA A 1 94 ? 0.649 5.271 -1.729 1.00 97.94 94 ALA A CA 1
ATOM 680 C C . ALA A 1 94 ? 0.565 4.668 -0.330 1.00 97.94 94 ALA A C 1
ATOM 682 O O . ALA A 1 94 ? 1.437 3.917 0.095 1.00 97.94 94 ALA A O 1
ATOM 683 N N . VAL A 1 95 ? -0.530 4.976 0.350 1.00 97.88 95 VAL A N 1
ATOM 684 C CA . VAL A 1 95 ? -0.931 4.328 1.593 1.00 97.88 95 VAL A CA 1
ATOM 685 C C . VAL A 1 95 ? -2.299 3.710 1.374 1.00 97.88 95 VAL A C 1
ATOM 687 O O . VAL A 1 95 ? -3.211 4.371 0.867 1.00 97.88 95 VAL A O 1
ATOM 690 N N . ALA A 1 96 ? -2.451 2.446 1.751 1.00 98.00 96 ALA A N 1
ATOM 691 C CA . ALA A 1 96 ? -3.737 1.771 1.755 1.00 98.00 96 ALA A CA 1
ATOM 692 C C . ALA A 1 96 ? -4.192 1.431 3.174 1.00 98.00 96 ALA A C 1
ATOM 694 O O . ALA A 1 96 ? -3.382 1.088 4.029 1.00 98.00 96 ALA A O 1
ATOM 695 N N . TYR A 1 97 ? -5.496 1.502 3.421 1.00 98.00 97 TYR A N 1
ATOM 696 C CA . TYR A 1 97 ? -6.101 1.136 4.702 1.00 98.00 97 TYR A CA 1
ATOM 697 C C . TYR A 1 97 ? -7.586 0.796 4.537 1.00 98.00 97 TYR A C 1
ATOM 699 O O . TYR A 1 97 ? -8.225 1.154 3.542 1.00 98.00 97 TYR A O 1
ATOM 707 N N . LEU A 1 98 ? -8.164 0.125 5.534 1.00 97.88 98 LEU A N 1
ATOM 708 C CA . LEU A 1 98 ? -9.604 -0.108 5.600 1.00 97.88 98 LEU A CA 1
ATOM 709 C C . LEU A 1 98 ? -10.286 1.068 6.301 1.00 97.88 98 LEU A C 1
ATOM 711 O O . LEU A 1 98 ? -10.210 1.205 7.520 1.00 97.88 98 LEU A O 1
ATOM 715 N N . GLN A 1 99 ? -10.985 1.912 5.545 1.00 97.12 99 GLN A N 1
ATOM 716 C CA . GLN A 1 99 ? -11.716 3.041 6.113 1.00 97.12 99 GLN A CA 1
ATOM 717 C C . GLN A 1 99 ? -12.986 2.558 6.824 1.00 97.12 99 GLN A C 1
ATOM 719 O O . GLN A 1 99 ? -13.909 2.047 6.188 1.00 97.12 99 GLN A O 1
ATOM 724 N N . THR A 1 100 ? -13.051 2.761 8.138 1.00 95.31 100 THR A N 1
ATOM 725 C CA . THR A 1 100 ? -14.190 2.395 9.005 1.00 95.31 100 THR A CA 1
ATOM 726 C C . THR A 1 100 ? -14.916 3.609 9.599 1.00 95.31 100 THR A C 1
ATOM 728 O O . THR A 1 100 ? -15.895 3.454 10.327 1.00 95.31 100 THR A O 1
ATOM 731 N N . GLY A 1 101 ? -14.458 4.822 9.278 1.00 94.31 101 GLY A N 1
ATOM 732 C CA . GLY A 1 101 ? -14.942 6.104 9.796 1.00 94.31 101 GLY A CA 1
ATOM 733 C C . GLY A 1 101 ? -13.995 6.765 10.804 1.00 94.31 101 GLY A C 1
ATOM 734 O O . GLY A 1 101 ? -14.166 7.946 11.095 1.00 94.31 101 GLY A O 1
ATOM 735 N N . SER A 1 102 ? -13.004 6.034 11.326 1.00 93.69 102 SER A N 1
ATOM 736 C CA . SER A 1 102 ? -12.024 6.540 12.301 1.00 93.69 102 SER A CA 1
ATOM 737 C C . SER A 1 102 ? -10.649 6.854 11.711 1.00 93.69 102 SER A C 1
ATOM 739 O O . SER A 1 102 ? -9.848 7.495 12.389 1.00 93.69 102 SER A O 1
ATOM 741 N N . CYS A 1 103 ? -10.364 6.401 10.486 1.00 97.50 103 CYS A N 1
ATOM 742 C CA . CYS A 1 103 ? -9.075 6.641 9.848 1.00 97.50 103 CYS A CA 1
ATOM 743 C C . CYS A 1 103 ? -9.034 8.062 9.283 1.00 97.50 103 CYS A C 1
ATOM 745 O O . CYS A 1 103 ? -9.959 8.482 8.577 1.00 97.50 103 CYS A O 1
ATOM 747 N N . SER A 1 104 ? -7.949 8.778 9.549 1.00 97.50 104 SER A N 1
ATOM 748 C CA . SER A 1 104 ? -7.653 10.045 8.875 1.00 97.50 104 SER A CA 1
ATOM 749 C C . SER A 1 104 ? -7.217 9.809 7.421 1.00 97.50 104 SER A C 1
ATOM 751 O O . SER A 1 104 ? -7.166 8.674 6.947 1.00 97.50 104 SER A O 1
ATOM 753 N N . LEU A 1 105 ? -6.938 10.892 6.686 1.00 96.81 105 LEU A N 1
ATOM 754 C CA . LEU A 1 105 ? -6.672 10.843 5.246 1.00 96.81 105 LEU A CA 1
ATOM 755 C C . LEU A 1 105 ? -5.536 9.881 4.878 1.00 96.81 105 LEU A C 1
ATOM 757 O O . LEU A 1 105 ? -5.709 9.110 3.939 1.00 96.81 105 LEU A O 1
ATOM 761 N N . ASN A 1 106 ? -4.422 9.882 5.610 1.00 96.31 106 ASN A N 1
ATOM 762 C CA . ASN A 1 106 ? -3.275 9.018 5.313 1.00 96.31 106 ASN A CA 1
ATOM 763 C C . ASN A 1 106 ? -3.312 7.720 6.130 1.00 96.31 106 ASN A C 1
ATOM 765 O O . ASN A 1 106 ? -2.289 7.072 6.295 1.00 96.31 106 ASN A O 1
ATOM 769 N N . GLY A 1 107 ? -4.482 7.341 6.652 1.00 96.62 107 GLY A N 1
ATOM 770 C CA . GLY A 1 107 ? -4.644 6.127 7.443 1.00 96.62 107 GLY A CA 1
ATOM 771 C C . GLY A 1 107 ? -4.251 6.277 8.912 1.00 96.62 107 GLY A C 1
ATOM 772 O O . GLY A 1 107 ? -4.193 5.277 9.623 1.00 96.62 107 GLY A O 1
ATOM 773 N N . GLU A 1 108 ? -4.038 7.499 9.416 1.00 96.56 108 GLU A N 1
ATOM 774 C CA . GLU A 1 108 ? -3.777 7.706 10.843 1.00 96.56 108 GLU A CA 1
ATOM 775 C C . GLU A 1 108 ? -4.917 7.120 11.697 1.00 96.56 108 GLU A C 1
ATOM 777 O O . GLU A 1 108 ? -6.098 7.281 11.370 1.00 96.56 108 GLU A O 1
ATOM 782 N N . ASN A 1 109 ? -4.552 6.475 12.811 1.00 96.38 109 ASN A N 1
ATOM 783 C CA . ASN A 1 109 ? -5.406 5.638 13.669 1.00 96.38 109 ASN A CA 1
ATOM 784 C C . ASN A 1 109 ? -5.882 4.303 13.061 1.00 96.38 109 ASN A C 1
ATOM 786 O O . ASN A 1 109 ? -6.823 3.704 13.593 1.00 96.38 109 ASN A O 1
ATOM 790 N N . CYS A 1 110 ? -5.278 3.849 11.961 1.00 97.19 110 CYS A N 1
ATOM 791 C CA . CYS A 1 110 ? -5.611 2.585 11.312 1.00 97.19 110 CYS A CA 1
ATOM 792 C C . CYS A 1 110 ? -4.370 1.784 10.913 1.00 97.19 110 CYS A C 1
ATOM 794 O O . CYS A 1 110 ? -3.273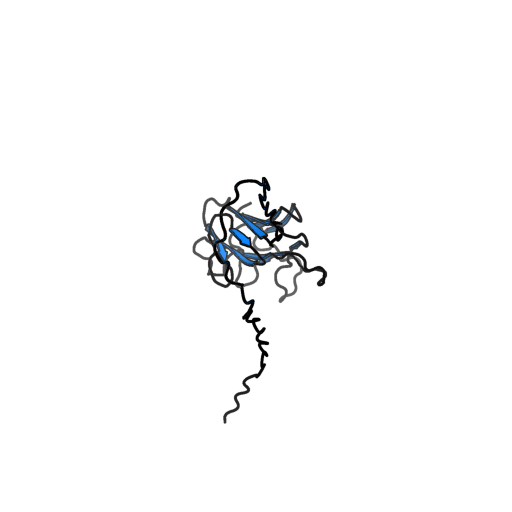 2.334 10.828 1.00 97.19 110 CYS A O 1
ATOM 796 N N . THR A 1 111 ? -4.557 0.473 10.712 1.00 96.00 111 THR A N 1
ATOM 797 C CA . THR A 1 111 ? -3.527 -0.392 10.137 1.00 96.00 111 THR A CA 1
ATOM 798 C C . THR A 1 111 ? -3.326 0.060 8.698 1.00 96.00 111 THR A C 1
ATOM 800 O O . THR A 1 111 ? -4.290 0.054 7.921 1.00 96.00 111 THR A O 1
ATOM 803 N N . THR A 1 112 ? -2.109 0.463 8.347 1.00 96.38 112 THR A N 1
ATOM 804 C CA . THR A 1 112 ? -1.782 0.947 7.005 1.00 96.38 112 THR A CA 1
ATOM 805 C C . THR A 1 112 ? -0.864 -0.019 6.275 1.00 96.38 112 THR A C 1
ATOM 807 O O . THR A 1 112 ? -0.080 -0.747 6.879 1.00 96.38 112 THR A O 1
ATOM 810 N N . VAL A 1 113 ? -0.973 -0.019 4.951 1.00 97.25 113 VAL A N 1
ATOM 811 C CA . VAL A 1 113 ? -0.009 -0.630 4.041 1.00 97.25 113 VAL A CA 1
ATOM 812 C C . VAL A 1 113 ? 0.683 0.510 3.306 1.00 97.25 113 VAL A C 1
ATOM 814 O O . VAL A 1 113 ? 0.052 1.186 2.489 1.00 97.25 113 VAL A O 1
ATOM 817 N N . ASP A 1 114 ? 1.955 0.732 3.617 1.00 96.62 114 ASP A N 1
ATOM 818 C CA . ASP A 1 114 ? 2.824 1.679 2.927 1.00 96.62 114 ASP A CA 1
ATOM 819 C C . ASP A 1 114 ? 3.355 1.032 1.653 1.00 96.62 114 ASP A C 1
ATOM 821 O O . ASP A 1 114 ? 3.972 -0.034 1.682 1.00 96.62 114 ASP A O 1
ATOM 825 N N . ILE A 1 115 ? 3.095 1.674 0.520 1.00 98.19 115 ILE A N 1
ATOM 826 C CA . ILE A 1 115 ? 3.297 1.108 -0.808 1.00 98.19 115 ILE A CA 1
ATOM 827 C C . ILE A 1 115 ? 4.239 2.014 -1.591 1.00 98.19 115 ILE A C 1
ATOM 829 O O . ILE A 1 115 ? 3.958 3.196 -1.785 1.00 98.19 115 ILE A O 1
ATOM 833 N N . SER A 1 116 ? 5.312 1.438 -2.120 1.00 98.00 116 SER A N 1
ATOM 834 C CA . SER A 1 116 ? 6.121 2.030 -3.178 1.00 98.00 116 SER A CA 1
ATOM 835 C C . SER A 1 116 ? 6.271 0.998 -4.289 1.00 98.00 116 SER A C 1
ATOM 837 O O . SER A 1 116 ? 6.951 -0.008 -4.107 1.00 98.00 116 SER A O 1
ATOM 839 N N . LEU A 1 117 ? 5.601 1.193 -5.423 1.00 98.31 117 LEU A N 1
ATOM 840 C CA . LEU A 1 117 ? 5.738 0.307 -6.579 1.00 98.31 117 LEU A CA 1
ATOM 841 C C . LEU A 1 117 ? 6.530 1.026 -7.653 1.00 98.31 117 LEU A C 1
ATOM 843 O O . LEU A 1 117 ? 6.165 2.126 -8.070 1.00 98.31 117 LEU A O 1
ATOM 847 N N . ALA A 1 118 ? 7.622 0.393 -8.055 1.00 97.88 118 ALA A N 1
ATOM 848 C CA . ALA A 1 118 ? 8.452 0.827 -9.155 1.00 97.88 118 ALA A CA 1
ATOM 849 C C . ALA A 1 118 ? 9.153 -0.375 -9.801 1.00 97.88 118 ALA A C 1
ATOM 851 O O . ALA A 1 118 ? 9.477 -1.362 -9.124 1.00 97.88 118 ALA A O 1
ATOM 852 N N . ASN A 1 119 ? 9.435 -0.274 -11.095 1.00 96.75 119 ASN A N 1
ATOM 853 C CA . ASN A 1 119 ? 10.367 -1.158 -11.787 1.00 96.75 119 ASN A CA 1
ATOM 854 C C . ASN A 1 119 ? 11.781 -1.003 -11.222 1.00 96.75 119 ASN A C 1
ATOM 856 O O . ASN A 1 119 ? 12.185 0.076 -10.775 1.00 96.75 119 ASN A O 1
ATOM 860 N N . ALA A 1 120 ? 12.557 -2.083 -11.265 1.00 94.88 120 ALA A N 1
ATOM 861 C CA . ALA A 1 120 ? 13.930 -2.028 -10.794 1.00 94.88 120 ALA A CA 1
ATOM 862 C C . ALA A 1 120 ? 14.771 -1.170 -11.748 1.00 94.88 120 ALA A C 1
ATOM 864 O O . ALA A 1 120 ? 14.730 -1.315 -12.970 1.00 94.88 120 ALA A O 1
ATOM 865 N N . ASN A 1 121 ? 15.585 -0.283 -11.187 1.00 92.50 121 ASN A N 1
ATOM 866 C CA . ASN A 1 121 ? 16.577 0.473 -11.930 1.00 92.50 121 ASN A CA 1
ATOM 867 C C . ASN A 1 121 ? 17.880 -0.347 -12.015 1.00 92.50 121 ASN A C 1
ATOM 869 O O . ASN A 1 121 ? 18.542 -0.553 -10.997 1.00 92.50 121 ASN A O 1
ATOM 873 N N . PRO A 1 122 ? 18.333 -0.751 -13.219 1.00 89.75 122 PRO A N 1
ATOM 874 C CA . PRO A 1 122 ? 19.562 -1.533 -13.378 1.00 89.75 122 PRO A CA 1
ATOM 875 C C . PRO A 1 122 ? 20.832 -0.831 -12.876 1.00 89.75 122 PRO A C 1
ATOM 877 O O . PRO A 1 122 ? 21.848 -1.485 -12.652 1.00 89.75 122 PRO A O 1
ATOM 880 N N . SER A 1 123 ? 20.795 0.498 -12.734 1.00 94.56 123 SER A N 1
ATOM 881 C CA . SER A 1 123 ? 21.916 1.301 -12.229 1.00 94.56 123 SER A CA 1
ATOM 882 C C . SER A 1 123 ? 21.907 1.465 -10.707 1.00 94.56 123 SER A C 1
ATOM 884 O O . SER A 1 123 ? 22.859 2.023 -10.166 1.00 94.56 123 SER A O 1
ATOM 886 N N . ASP A 1 124 ? 20.858 0.999 -10.026 1.00 90.44 124 ASP A N 1
ATOM 887 C CA . ASP A 1 124 ? 20.670 1.140 -8.582 1.00 90.44 124 ASP A CA 1
ATOM 888 C C . ASP A 1 124 ? 20.291 -0.217 -7.958 1.00 90.44 124 ASP A C 1
ATOM 890 O O . ASP A 1 124 ? 19.110 -0.576 -7.885 1.00 90.44 124 ASP A O 1
ATOM 894 N N . PRO A 1 125 ? 21.289 -1.037 -7.571 1.00 85.75 125 PRO A N 1
ATOM 895 C CA . PRO A 1 125 ? 21.046 -2.344 -6.977 1.00 85.75 125 PRO A CA 1
ATOM 896 C C . PRO A 1 125 ? 20.225 -2.235 -5.687 1.00 85.75 125 PRO A C 1
ATOM 898 O O . PRO A 1 125 ? 20.656 -1.612 -4.722 1.00 85.75 125 PRO A O 1
ATOM 901 N N . GLY A 1 126 ? 19.067 -2.896 -5.656 1.00 81.62 126 GLY A N 1
ATOM 902 C CA . GLY A 1 126 ? 18.125 -2.834 -4.533 1.00 81.62 126 GLY A CA 1
ATOM 903 C C . GLY A 1 126 ? 16.945 -1.887 -4.758 1.00 81.62 126 GLY A C 1
ATOM 904 O O . GLY A 1 126 ? 16.029 -1.879 -3.942 1.00 81.62 126 GLY A O 1
ATOM 905 N N . SER A 1 127 ? 16.931 -1.146 -5.869 1.00 91.44 127 SER A N 1
ATOM 906 C CA . SER A 1 127 ? 15.731 -0.455 -6.345 1.00 91.44 127 SER A CA 1
ATOM 907 C C . SER A 1 127 ? 14.659 -1.440 -6.827 1.00 91.44 127 SER A C 1
ATOM 909 O O . SER A 1 127 ? 14.943 -2.592 -7.166 1.00 91.44 127 SER A O 1
ATOM 911 N N . GLY A 1 128 ? 13.418 -0.970 -6.871 1.00 95.88 128 GLY A N 1
ATOM 912 C CA . GLY A 1 128 ? 12.250 -1.754 -7.241 1.00 95.88 128 GLY A CA 1
ATOM 913 C C . GLY A 1 128 ? 11.076 -1.397 -6.345 1.00 95.88 128 GLY A C 1
ATOM 914 O O . GLY A 1 128 ? 11.032 -0.319 -5.751 1.00 95.88 128 GLY A O 1
ATOM 915 N N . SER A 1 129 ? 10.141 -2.329 -6.233 1.00 98.12 129 SER A N 1
ATOM 916 C CA . SER A 1 129 ? 8.966 -2.178 -5.390 1.00 98.12 129 SER A CA 1
ATOM 917 C C . SER A 1 129 ? 9.279 -2.556 -3.943 1.00 98.12 129 SER A C 1
ATOM 919 O O . SER A 1 129 ? 10.070 -3.461 -3.673 1.00 98.12 129 SER A O 1
ATOM 921 N N . SER A 1 130 ? 8.656 -1.866 -2.997 1.00 97.06 130 SER A N 1
ATOM 922 C CA . SER A 1 130 ? 8.762 -2.126 -1.568 1.00 97.06 130 SER A CA 1
ATOM 923 C C . SER A 1 130 ? 7.424 -1.836 -0.896 1.00 97.06 130 SER A C 1
ATOM 925 O O . SER A 1 130 ? 6.783 -0.825 -1.185 1.00 97.06 130 SER A O 1
ATOM 927 N N . VAL A 1 131 ? 6.980 -2.746 -0.032 1.00 97.38 131 VAL A N 1
ATOM 928 C CA . VAL A 1 131 ? 5.697 -2.633 0.667 1.00 97.38 131 VAL A CA 1
ATOM 929 C C . VAL A 1 131 ? 5.882 -3.044 2.117 1.00 97.38 131 VAL A C 1
ATOM 931 O O . VAL A 1 131 ? 6.614 -3.993 2.402 1.00 97.38 131 VAL A O 1
ATOM 934 N N . ALA A 1 132 ? 5.244 -2.324 3.029 1.00 94.94 132 ALA A N 1
ATOM 935 C CA . ALA A 1 132 ? 5.296 -2.594 4.458 1.00 94.94 132 ALA A CA 1
ATOM 936 C C . ALA A 1 132 ? 3.916 -2.408 5.089 1.00 94.94 132 ALA A C 1
ATOM 938 O O . ALA A 1 132 ? 3.126 -1.597 4.615 1.00 94.94 132 ALA A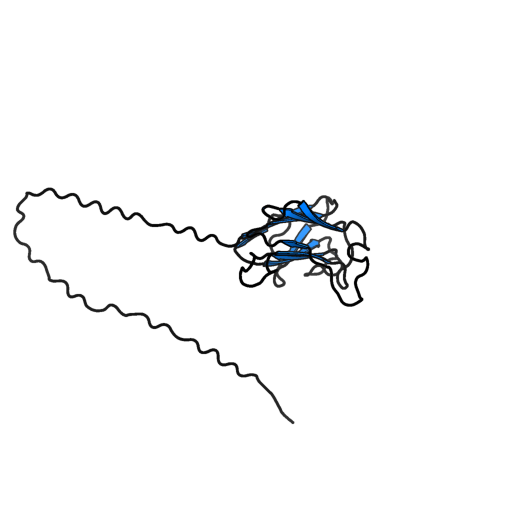 O 1
ATOM 939 N N . ILE A 1 133 ? 3.643 -3.117 6.181 1.00 94.75 133 ILE A N 1
ATOM 940 C CA . ILE A 1 133 ? 2.514 -2.792 7.059 1.00 94.75 133 ILE A CA 1
ATOM 941 C C . ILE A 1 133 ? 3.032 -1.889 8.178 1.00 94.75 133 ILE A C 1
ATOM 943 O O . ILE A 1 133 ? 3.991 -2.258 8.858 1.00 94.75 133 ILE A O 1
ATOM 947 N N . ASP A 1 134 ? 2.406 -0.728 8.381 1.00 91.19 134 ASP A N 1
ATOM 948 C CA . ASP A 1 134 ? 2.811 0.240 9.402 1.00 91.19 134 ASP A CA 1
ATOM 949 C C . ASP A 1 134 ? 1.782 0.352 10.535 1.00 91.19 134 ASP A C 1
ATOM 951 O O . ASP A 1 134 ? 0.582 0.540 10.327 1.00 91.19 134 ASP A O 1
ATOM 955 N N . LEU A 1 135 ? 2.282 0.240 11.766 1.00 91.44 135 LEU A N 1
ATOM 956 C CA . LEU A 1 135 ? 1.547 0.479 13.011 1.00 91.44 135 LEU A CA 1
ATOM 957 C C . LEU A 1 135 ? 2.233 1.546 13.880 1.00 91.44 135 LEU A C 1
ATOM 959 O O . LEU A 1 135 ? 1.861 1.731 15.043 1.00 91.44 135 LEU A O 1
ATOM 963 N N . PHE A 1 136 ? 3.277 2.201 13.374 1.00 87.06 136 PHE A N 1
ATOM 964 C CA . PHE A 1 136 ? 4.011 3.203 14.124 1.00 87.06 136 PHE A CA 1
ATOM 965 C C . PHE A 1 136 ? 3.169 4.482 14.241 1.00 87.06 136 PHE A C 1
ATOM 967 O O . PHE A 1 136 ? 2.632 4.954 13.237 1.00 87.06 136 PHE A O 1
ATOM 974 N N . PRO A 1 137 ? 3.042 5.086 15.441 1.00 90.12 137 PRO A N 1
ATOM 975 C CA . PRO A 1 137 ? 2.241 6.291 15.612 1.00 90.12 137 PRO A CA 1
ATOM 976 C C . PRO A 1 137 ? 2.604 7.382 14.587 1.00 90.12 137 PRO A C 1
ATOM 978 O O . PRO A 1 137 ? 3.787 7.699 14.436 1.00 90.12 137 PRO A O 1
ATOM 981 N N . PRO A 1 138 ? 1.607 7.996 13.921 1.00 92.56 138 PRO A N 1
ATOM 982 C CA . PRO A 1 138 ? 0.179 8.014 14.264 1.00 92.56 138 PRO A CA 1
ATOM 983 C C . PRO A 1 138 ? -0.672 6.852 13.704 1.00 92.56 138 PRO A C 1
ATOM 985 O O . PRO A 1 138 ? -1.893 6.876 13.875 1.00 92.56 138 PRO A O 1
ATOM 988 N N . HIS A 1 139 ? -0.081 5.852 13.051 1.00 92.56 139 HIS A N 1
ATOM 989 C CA . HIS A 1 139 ? -0.775 4.619 12.667 1.00 92.56 139 HIS A CA 1
ATOM 990 C C . HIS A 1 139 ? -0.978 3.715 13.889 1.00 92.56 139 HIS A C 1
ATOM 992 O O . HIS A 1 139 ? -0.296 3.847 14.910 1.00 92.56 139 HIS A O 1
ATOM 998 N N . SER A 1 140 ? -1.985 2.850 13.838 1.00 93.25 140 SER A N 1
ATOM 999 C CA . SER A 1 140 ? -2.306 1.952 14.947 1.00 93.25 140 SER A CA 1
ATOM 1000 C C . SER A 1 140 ? -3.165 0.797 14.468 1.00 93.25 140 SER A C 1
ATOM 1002 O O . SER A 1 140 ? -3.860 0.896 13.470 1.00 93.25 140 SER A O 1
ATOM 1004 N N . TYR A 1 141 ? -3.155 -0.316 15.190 1.00 94.31 141 TYR A N 1
ATOM 1005 C CA . TYR A 1 141 ? -3.909 -1.486 14.755 1.00 94.31 141 TYR A CA 1
ATOM 1006 C C . TYR A 1 141 ? -5.426 -1.231 14.744 1.00 94.31 141 TYR A C 1
ATOM 1008 O O . TYR A 1 141 ? -6.004 -0.918 15.788 1.00 94.31 141 TYR A O 1
ATOM 1016 N N . SER A 1 142 ? -6.078 -1.432 13.593 1.00 95.75 142 SER A N 1
ATOM 1017 C CA . SER A 1 142 ? -7.540 -1.320 13.435 1.00 95.75 142 SER A CA 1
ATOM 1018 C C . SER A 1 142 ? -8.216 -2.587 12.903 1.00 95.75 142 SER A C 1
ATOM 1020 O O . SER A 1 142 ? -9.339 -2.889 13.308 1.00 95.75 142 SER A O 1
ATOM 1022 N N . ALA A 1 143 ? -7.548 -3.346 12.035 1.00 95.81 143 ALA A N 1
ATOM 1023 C CA . ALA A 1 143 ? -8.032 -4.618 11.500 1.00 95.81 143 ALA A CA 1
ATOM 1024 C C . ALA A 1 143 ? -6.852 -5.520 11.099 1.00 95.81 143 ALA A C 1
ATOM 1026 O O . ALA A 1 143 ? -5.788 -4.986 10.751 1.00 95.81 143 ALA A O 1
ATOM 1027 N N . PRO A 1 144 ? -7.034 -6.858 11.095 1.00 96.38 144 PRO A N 1
ATOM 1028 C CA . PRO A 1 144 ? -6.083 -7.753 10.457 1.00 96.38 144 PRO A CA 1
ATOM 1029 C C . PRO A 1 144 ? -5.895 -7.326 9.005 1.00 96.38 144 PRO A C 1
ATOM 1031 O O . PRO A 1 144 ? -6.876 -7.088 8.298 1.00 96.38 144 PRO A O 1
ATOM 1034 N N . THR A 1 145 ? -4.651 -7.162 8.588 1.00 97.19 145 THR A N 1
ATOM 1035 C CA . THR A 1 145 ? -4.309 -6.683 7.247 1.00 97.19 145 THR A CA 1
ATOM 1036 C C . THR A 1 145 ? -3.102 -7.455 6.759 1.00 97.19 145 THR A C 1
ATOM 1038 O O . THR A 1 145 ? -2.150 -7.631 7.515 1.00 97.19 145 THR A O 1
ATOM 1041 N N . GLY A 1 146 ? -3.145 -7.895 5.513 1.00 96.62 146 GLY A N 1
ATOM 1042 C CA . GLY A 1 146 ? -2.051 -8.571 4.839 1.00 96.62 146 GLY A CA 1
ATOM 1043 C C . GLY A 1 146 ? -1.843 -8.005 3.446 1.00 96.62 146 GLY A C 1
ATOM 1044 O O . GLY A 1 146 ? -2.751 -7.400 2.863 1.00 96.62 146 GLY A O 1
ATOM 1045 N N . PHE A 1 147 ? -0.655 -8.215 2.896 1.00 97.81 147 PHE A N 1
ATOM 1046 C CA . PHE A 1 147 ? -0.417 -8.011 1.474 1.00 97.81 147 PHE A CA 1
ATOM 1047 C C . PHE A 1 147 ? 0.443 -9.129 0.895 1.00 97.81 147 PHE A C 1
ATOM 1049 O O . PHE A 1 147 ? 1.272 -9.717 1.585 1.00 97.81 147 PHE A O 1
ATOM 1056 N N . GLY A 1 148 ? 0.291 -9.369 -0.403 1.00 97.88 148 GLY A N 1
ATOM 1057 C CA . GLY A 1 148 ? 1.146 -10.274 -1.159 1.00 97.88 148 GLY A CA 1
ATOM 1058 C C . GLY A 1 148 ? 1.433 -9.734 -2.550 1.00 97.88 148 GLY A C 1
ATOM 1059 O O . GLY A 1 148 ? 0.537 -9.222 -3.226 1.00 97.88 148 GLY A O 1
ATOM 1060 N N . TYR A 1 149 ? 2.682 -9.863 -2.988 1.00 98.56 149 TYR A N 1
ATOM 1061 C CA . TYR A 1 149 ? 3.045 -9.617 -4.375 1.00 98.56 149 TYR A CA 1
ATOM 1062 C C . TYR A 1 149 ? 2.465 -10.706 -5.289 1.00 98.56 149 TYR A C 1
ATOM 1064 O O . TYR A 1 149 ? 2.392 -11.884 -4.920 1.00 98.56 149 TYR A O 1
ATOM 1072 N N . TYR A 1 150 ? 2.069 -10.302 -6.494 1.00 98.12 150 TYR A N 1
ATOM 1073 C CA . TYR A 1 150 ? 1.723 -11.202 -7.591 1.00 98.12 150 TYR A CA 1
ATOM 1074 C C . TYR A 1 150 ? 2.158 -10.609 -8.934 1.00 98.12 150 TYR A C 1
ATOM 1076 O O . TYR A 1 150 ? 2.411 -9.409 -9.039 1.00 98.12 150 TYR A O 1
ATOM 1084 N N . ASN A 1 151 ? 2.214 -11.434 -9.986 1.00 96.81 151 ASN A N 1
ATOM 1085 C CA . ASN A 1 151 ? 2.796 -11.037 -11.276 1.00 96.81 151 ASN A CA 1
ATOM 1086 C C . ASN A 1 151 ? 4.266 -10.591 -11.119 1.00 96.81 151 ASN A C 1
ATOM 1088 O O . ASN A 1 151 ? 4.739 -9.683 -11.800 1.00 96.81 151 ASN A O 1
ATOM 1092 N N . GLY A 1 152 ? 4.972 -11.227 -10.182 1.00 95.31 152 GLY A N 1
ATOM 1093 C CA . GLY A 1 152 ? 6.320 -10.883 -9.742 1.00 95.31 152 GLY A CA 1
ATOM 1094 C C . GLY A 1 152 ? 6.457 -11.125 -8.241 1.00 95.31 152 GLY A C 1
ATOM 1095 O O . GLY A 1 152 ? 5.575 -10.768 -7.474 1.00 95.31 152 GLY A O 1
ATOM 1096 N N . CYS A 1 153 ? 7.554 -11.756 -7.811 1.00 96.81 153 CYS A N 1
ATOM 1097 C CA . CYS A 1 153 ? 7.790 -12.110 -6.401 1.00 96.81 153 CYS A CA 1
ATOM 1098 C C . CYS A 1 153 ? 6.619 -12.856 -5.720 1.00 96.81 153 CYS A C 1
ATOM 1100 O O . CYS A 1 153 ? 6.407 -12.710 -4.516 1.00 96.81 153 CYS A O 1
ATOM 1102 N N . ASP A 1 154 ? 5.874 -13.655 -6.490 1.00 97.25 154 ASP A N 1
ATOM 1103 C CA . ASP A 1 154 ? 4.627 -14.293 -6.064 1.00 97.25 154 ASP A CA 1
ATOM 1104 C C . ASP A 1 154 ? 4.765 -15.038 -4.725 1.00 97.25 154 ASP A C 1
ATOM 1106 O O . ASP A 1 154 ? 5.714 -15.796 -4.504 1.00 97.25 154 ASP A O 1
ATOM 1110 N N . GLY A 1 155 ? 3.794 -14.832 -3.832 1.00 88.56 155 GLY A N 1
ATOM 1111 C CA . GLY A 1 155 ? 3.765 -15.451 -2.500 1.00 88.56 155 GLY A CA 1
ATOM 1112 C C . GLY A 1 155 ? 4.673 -14.779 -1.466 1.00 88.56 155 GLY A C 1
ATOM 1113 O O . GLY A 1 155 ? 4.703 -15.209 -0.315 1.00 88.56 155 GLY A O 1
ATOM 1114 N N . THR A 1 156 ? 5.392 -13.724 -1.852 1.00 96.25 156 THR A N 1
ATOM 1115 C CA . THR A 1 156 ? 6.132 -12.866 -0.922 1.00 96.25 156 THR A CA 1
ATOM 1116 C C . THR A 1 156 ? 5.210 -11.766 -0.404 1.00 96.25 156 THR A C 1
ATOM 1118 O O . THR A 1 156 ? 4.507 -11.129 -1.188 1.00 96.25 156 THR A O 1
ATOM 1121 N N . GLY A 1 157 ? 5.221 -11.523 0.901 1.00 94.94 157 GLY A N 1
ATOM 1122 C CA . GLY A 1 157 ? 4.310 -10.589 1.551 1.00 94.94 157 GLY A CA 1
ATOM 1123 C C . GLY A 1 157 ? 4.477 -10.595 3.065 1.00 94.94 157 GLY A C 1
ATOM 1124 O O . GLY A 1 157 ? 5.406 -11.220 3.584 1.00 94.94 157 GLY A O 1
ATOM 1125 N N . GLU A 1 158 ? 3.575 -9.913 3.758 1.00 93.88 158 GLU A N 1
ATOM 1126 C CA . GLU A 1 158 ? 3.507 -9.901 5.218 1.00 93.88 158 GLU A CA 1
ATOM 1127 C C . GLU A 1 158 ? 2.051 -9.809 5.680 1.00 93.88 158 GLU A C 1
ATOM 1129 O O . GLU A 1 158 ? 1.232 -9.149 5.039 1.00 93.88 158 GLU A O 1
ATOM 1134 N N . ASP A 1 159 ? 1.765 -10.442 6.821 1.00 93.50 159 ASP A N 1
ATOM 1135 C CA . ASP A 1 159 ? 0.472 -10.391 7.492 1.00 93.50 159 ASP A CA 1
ATOM 1136 C C . ASP A 1 159 ? 0.601 -9.785 8.888 1.00 93.50 159 ASP A C 1
ATOM 1138 O O . ASP A 1 159 ? 1.460 -10.153 9.697 1.00 93.50 159 ASP A O 1
ATOM 1142 N N . CYS A 1 160 ? -0.339 -8.907 9.207 1.00 93.31 160 CYS A N 1
ATOM 1143 C CA . CYS A 1 160 ? -0.505 -8.304 10.512 1.00 93.31 160 CYS A CA 1
ATOM 1144 C C . CYS A 1 160 ? -1.861 -8.687 11.104 1.00 93.31 160 CYS A C 1
ATOM 1146 O O . CYS A 1 160 ? -2.881 -8.067 10.816 1.00 93.31 160 CYS A O 1
ATOM 1148 N N . THR A 1 161 ? -1.876 -9.695 11.977 1.00 93.88 161 THR A N 1
ATOM 1149 C CA . THR A 1 161 ? -3.110 -10.238 12.583 1.00 93.88 161 THR A CA 1
ATOM 1150 C C . THR A 1 161 ? -3.354 -9.778 14.021 1.00 93.88 161 THR A C 1
ATOM 1152 O O . THR A 1 161 ? -4.328 -10.181 14.659 1.00 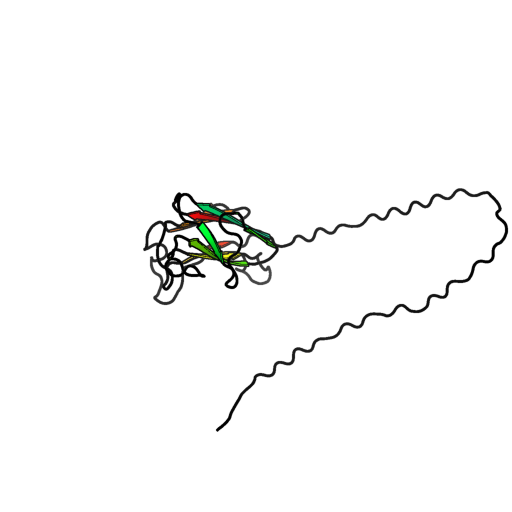93.88 161 THR A O 1
ATOM 1155 N N . ASN A 1 162 ? -2.454 -8.966 14.579 1.00 90.12 162 ASN A N 1
ATOM 1156 C CA . ASN A 1 162 ? -2.575 -8.434 15.932 1.00 90.12 162 ASN A CA 1
ATOM 1157 C C . ASN A 1 162 ? -1.789 -7.118 16.094 1.00 90.12 162 ASN A C 1
ATOM 1159 O O . ASN A 1 162 ? -0.890 -6.849 15.297 1.00 90.12 162 ASN A O 1
ATOM 1163 N N . PRO A 1 163 ? -2.048 -6.337 17.162 1.00 88.88 163 PRO A N 1
ATOM 1164 C CA . PRO A 1 163 ? -1.401 -5.040 17.377 1.00 88.88 163 PRO A CA 1
ATOM 1165 C C . PRO A 1 163 ? 0.120 -5.051 17.560 1.00 88.88 163 PRO A C 1
ATOM 1167 O O . PRO A 1 163 ? 0.713 -3.982 17.647 1.00 88.88 163 PRO A O 1
ATOM 1170 N N . ASN A 1 164 ? 0.747 -6.226 17.673 1.00 82.19 164 ASN A N 1
ATOM 1171 C CA . ASN A 1 164 ? 2.189 -6.365 17.862 1.00 82.19 164 ASN A CA 1
ATOM 1172 C C . ASN A 1 164 ? 2.917 -6.884 16.608 1.00 82.19 164 ASN A C 1
ATOM 1174 O O . ASN A 1 164 ? 4.081 -7.282 16.706 1.00 82.19 164 ASN A O 1
ATOM 1178 N N . CYS A 1 165 ? 2.257 -6.927 15.446 1.00 80.38 165 CYS A N 1
ATOM 1179 C CA . CYS A 1 165 ? 2.923 -7.251 14.183 1.00 80.38 165 CYS A CA 1
ATOM 1180 C C . CYS A 1 165 ? 4.015 -6.205 13.871 1.00 80.38 165 CYS A C 1
ATOM 1182 O O . CYS A 1 165 ? 3.906 -5.050 14.281 1.00 80.38 165 CYS A O 1
ATOM 1184 N N . GLY A 1 166 ? 5.112 -6.617 13.232 1.00 63.38 166 GLY A N 1
ATOM 1185 C CA . GLY A 1 166 ? 6.238 -5.719 12.939 1.00 63.38 166 GLY A CA 1
ATOM 1186 C C . GLY A 1 166 ? 7.067 -5.251 14.152 1.00 63.38 166 GLY A C 1
ATOM 1187 O O . GLY A 1 166 ? 8.042 -4.527 13.971 1.00 63.38 166 GLY A O 1
ATOM 1188 N N . LEU A 1 167 ? 6.750 -5.680 15.387 1.00 61.22 167 LEU A N 1
ATOM 1189 C CA . LEU A 1 167 ? 7.456 -5.254 16.610 1.00 61.22 167 LEU A CA 1
ATOM 1190 C C . LEU A 1 167 ? 8.625 -6.128 17.135 1.00 61.22 167 LEU A C 1
ATOM 1192 O O . LEU A 1 167 ? 9.228 -5.715 18.136 1.00 61.22 167 LEU A O 1
ATOM 1196 N N . PRO A 1 168 ? 9.024 -7.299 16.585 1.00 50.16 168 PRO A N 1
ATOM 1197 C CA . PRO A 1 168 ? 10.141 -8.033 17.177 1.00 50.16 168 PRO A CA 1
ATOM 1198 C C . PRO A 1 168 ? 11.492 -7.380 16.825 1.00 50.16 168 PRO A C 1
ATOM 1200 O O . PRO A 1 168 ? 12.104 -7.682 15.807 1.00 50.16 168 PRO A O 1
ATOM 1203 N N . GLY A 1 169 ? 11.993 -6.523 17.723 1.00 53.59 169 GLY A N 1
ATOM 1204 C CA . GLY A 1 169 ? 13.400 -6.094 17.748 1.00 53.59 169 GLY A CA 1
ATOM 1205 C C . GLY A 1 169 ? 13.753 -4.793 17.018 1.00 53.59 169 GLY A C 1
ATOM 1206 O O . GLY A 1 169 ? 14.935 -4.562 16.767 1.00 53.59 169 GLY A O 1
ATOM 1207 N N . VAL A 1 170 ? 12.784 -3.928 16.706 1.00 51.28 170 VAL A N 1
ATOM 1208 C CA . VAL A 1 170 ? 13.043 -2.646 16.025 1.00 51.28 170 VAL A CA 1
ATOM 1209 C C . VAL A 1 170 ? 13.449 -1.555 17.041 1.00 51.28 170 VAL A C 1
ATOM 1211 O O . VAL A 1 170 ? 12.762 -1.370 18.050 1.00 51.28 170 VAL A O 1
ATOM 1214 N N . PRO A 1 171 ? 14.576 -0.836 16.840 1.00 42.88 171 PRO A N 1
ATOM 1215 C CA . PRO A 1 171 ? 14.964 0.298 17.680 1.00 42.88 171 PRO A CA 1
ATOM 1216 C C . PRO A 1 171 ? 13.942 1.450 17.577 1.00 42.88 171 PRO A C 1
ATOM 1218 O O . PRO A 1 171 ? 13.261 1.557 16.561 1.00 42.88 171 PRO A O 1
ATOM 1221 N N . PRO A 1 172 ? 13.865 2.359 18.573 1.00 40.31 172 PRO A N 1
ATOM 1222 C CA . PRO A 1 172 ? 12.769 3.330 18.749 1.00 40.31 172 PRO A CA 1
ATOM 1223 C C . PRO A 1 172 ? 12.504 4.345 17.612 1.00 40.31 172 PRO A C 1
ATOM 1225 O O . PRO A 1 172 ? 11.691 5.248 17.790 1.00 40.31 172 PRO A O 1
ATOM 1228 N N . SER A 1 173 ? 13.201 4.257 16.479 1.00 48.12 173 SER A N 1
ATOM 1229 C CA . SER A 1 173 ? 13.167 5.231 15.382 1.00 48.12 173 SER A CA 1
ATOM 1230 C C . SER A 1 173 ? 13.206 4.617 13.977 1.00 48.12 173 SER A C 1
ATOM 1232 O O . SER A 1 173 ? 13.327 5.365 13.010 1.00 48.12 173 SER A O 1
ATOM 1234 N N . GLY A 1 174 ? 13.192 3.288 13.841 1.00 49.00 174 GLY A N 1
ATOM 1235 C CA . GLY A 1 174 ? 13.058 2.633 12.538 1.00 49.00 174 GLY A CA 1
ATOM 1236 C C . GLY A 1 174 ? 11.587 2.323 12.313 1.00 49.00 174 GLY A C 1
ATOM 1237 O O . GLY A 1 174 ? 10.992 1.676 13.165 1.00 49.00 174 GLY A O 1
ATOM 1238 N N . GLY A 1 175 ? 10.990 2.811 11.228 1.00 63.44 175 GLY A N 1
ATOM 1239 C CA . GLY A 1 175 ? 9.645 2.398 10.820 1.00 63.44 175 GLY A CA 1
ATOM 1240 C C . GLY A 1 175 ? 9.576 0.897 10.489 1.00 63.44 175 GLY A C 1
ATOM 1241 O O . GLY A 1 175 ? 10.521 0.148 10.771 1.00 63.44 175 GLY A O 1
ATOM 1242 N N . PRO A 1 176 ? 8.481 0.429 9.876 1.00 74.38 176 PRO A N 1
ATOM 1243 C CA . PRO A 1 176 ? 8.359 -0.974 9.500 1.00 74.38 176 PRO A CA 1
ATOM 1244 C C . PRO A 1 176 ? 9.452 -1.366 8.495 1.00 74.38 176 PRO A C 1
ATOM 1246 O O . PRO A 1 176 ? 9.942 -0.540 7.722 1.00 74.38 176 PRO A O 1
ATOM 1249 N N . THR A 1 177 ? 9.877 -2.632 8.524 1.00 86.00 177 THR A N 1
ATOM 1250 C CA . THR A 1 177 ? 10.860 -3.148 7.559 1.00 86.00 177 THR A CA 1
ATOM 1251 C C . THR A 1 177 ? 10.123 -3.560 6.288 1.00 86.00 177 THR A C 1
ATOM 1253 O O . THR A 1 177 ? 9.363 -4.522 6.344 1.00 86.00 177 THR A O 1
ATOM 1256 N N . PRO A 1 178 ? 10.320 -2.878 5.147 1.00 91.88 178 PRO A N 1
ATOM 1257 C CA . PRO A 1 178 ? 9.575 -3.196 3.942 1.00 91.88 178 PRO A CA 1
ATOM 1258 C C . PRO A 1 178 ? 10.040 -4.508 3.310 1.00 91.88 178 PRO A C 1
ATOM 1260 O O . PRO A 1 178 ? 11.232 -4.831 3.280 1.00 91.88 178 PRO A O 1
ATOM 1263 N N . ILE A 1 179 ? 9.091 -5.224 2.721 1.00 94.50 179 ILE A N 1
ATOM 1264 C CA . ILE A 1 179 ? 9.331 -6.391 1.882 1.00 94.50 179 ILE A CA 1
ATOM 1265 C C . ILE A 1 179 ? 9.559 -5.917 0.444 1.00 94.50 179 ILE A C 1
ATOM 1267 O O . ILE A 1 179 ? 8.691 -5.295 -0.173 1.00 94.50 179 ILE A O 1
ATOM 1271 N N . VAL A 1 180 ? 10.746 -6.204 -0.089 1.00 96.00 180 VAL A N 1
ATOM 1272 C CA . VAL A 1 180 ? 11.214 -5.700 -1.390 1.00 96.00 180 VAL A CA 1
ATOM 1273 C C . VAL A 1 180 ? 10.958 -6.715 -2.503 1.00 96.00 180 VAL A C 1
ATOM 1275 O O . VAL A 1 180 ? 11.199 -7.910 -2.333 1.00 96.00 180 VAL A O 1
ATOM 1278 N N . CYS A 1 181 ? 10.546 -6.225 -3.670 1.00 97.31 181 CYS A N 1
ATOM 1279 C CA . CYS A 1 181 ? 10.471 -6.976 -4.915 1.00 97.31 181 CYS A CA 1
ATOM 1280 C C . CYS A 1 181 ? 11.157 -6.211 -6.054 1.00 97.31 181 CYS A C 1
ATOM 1282 O O . CYS A 1 181 ? 10.789 -5.088 -6.382 1.00 97.31 181 CYS A O 1
ATOM 1284 N N . THR A 1 182 ? 12.129 -6.844 -6.710 1.00 96.31 182 THR A N 1
ATOM 1285 C CA . THR A 1 182 ? 12.897 -6.248 -7.820 1.00 96.31 182 THR A CA 1
ATOM 1286 C C . THR A 1 182 ? 12.396 -6.680 -9.204 1.00 96.31 182 THR A C 1
ATOM 1288 O O . THR A 1 182 ? 13.094 -6.501 -10.200 1.00 96.31 182 THR A O 1
ATOM 1291 N N . THR A 1 183 ? 11.207 -7.289 -9.282 1.00 96.06 183 THR A N 1
ATOM 1292 C CA . THR A 1 183 ? 10.589 -7.677 -10.560 1.00 96.06 183 THR A CA 1
ATOM 1293 C C . THR A 1 183 ? 9.820 -6.500 -11.148 1.00 96.06 183 THR A C 1
ATOM 1295 O O . THR A 1 183 ? 9.008 -5.884 -10.461 1.00 96.06 183 THR A O 1
ATOM 1298 N N . ASP A 1 184 ? 10.042 -6.221 -12.431 1.00 96.31 184 ASP A N 1
ATOM 1299 C CA . ASP A 1 184 ? 9.307 -5.183 -13.149 1.00 96.31 184 ASP A CA 1
ATOM 1300 C C . ASP A 1 184 ? 7.820 -5.532 -13.292 1.00 96.31 184 ASP A C 1
ATOM 1302 O O . ASP A 1 184 ? 7.460 -6.669 -13.599 1.00 96.31 184 ASP A O 1
ATOM 1306 N N . ASN A 1 185 ? 6.966 -4.515 -13.191 1.00 96.94 185 ASN A N 1
ATOM 1307 C CA . ASN A 1 185 ? 5.513 -4.583 -13.342 1.00 96.94 185 ASN A CA 1
ATOM 1308 C C . ASN A 1 185 ? 4.852 -5.547 -12.349 1.00 96.94 185 ASN A C 1
ATOM 1310 O O . ASN A 1 185 ? 3.860 -6.215 -12.666 1.00 96.94 185 ASN A O 1
ATOM 1314 N N . VAL A 1 186 ? 5.433 -5.638 -11.150 1.00 98.12 186 VAL A N 1
ATOM 1315 C CA . VAL A 1 186 ? 4.856 -6.409 -10.056 1.00 98.12 186 VAL A CA 1
ATOM 1316 C C . VAL A 1 186 ? 3.568 -5.757 -9.563 1.00 98.12 186 VAL A C 1
ATOM 1318 O O . VAL A 1 186 ? 3.441 -4.534 -9.513 1.00 98.12 186 VAL A O 1
ATOM 1321 N N . ASN A 1 187 ? 2.611 -6.582 -9.175 1.00 98.25 187 ASN A N 1
ATOM 1322 C CA . ASN A 1 187 ? 1.348 -6.161 -8.598 1.00 98.25 187 ASN A CA 1
ATOM 1323 C C . ASN A 1 187 ? 1.284 -6.555 -7.121 1.00 98.25 187 ASN A C 1
ATOM 1325 O O . ASN A 1 187 ? 2.062 -7.388 -6.655 1.00 98.25 187 ASN A O 1
ATOM 1329 N N . ILE A 1 188 ? 0.327 -5.991 -6.389 1.00 98.44 188 ILE A N 1
ATOM 1330 C CA . ILE A 1 188 ? 0.077 -6.362 -4.994 1.00 98.44 188 ILE A CA 1
ATOM 1331 C C . ILE A 1 188 ? -1.402 -6.611 -4.755 1.00 98.44 188 ILE A C 1
ATOM 1333 O O . ILE A 1 188 ? -2.259 -5.909 -5.294 1.00 98.44 188 ILE A O 1
ATOM 1337 N N . ALA A 1 189 ? -1.704 -7.621 -3.952 1.00 97.88 189 ALA A N 1
ATOM 1338 C CA . ALA A 1 189 ? -3.025 -7.853 -3.396 1.00 97.88 189 ALA A CA 1
ATOM 1339 C C . ALA A 1 189 ? -2.988 -7.489 -1.914 1.00 97.88 189 ALA A C 1
ATOM 1341 O O . ALA A 1 189 ? -2.079 -7.917 -1.208 1.00 97.88 189 ALA A O 1
ATOM 1342 N N . ILE A 1 190 ? -3.956 -6.699 -1.462 1.00 98.12 190 ILE A N 1
ATOM 1343 C CA . ILE A 1 190 ? -4.113 -6.295 -0.066 1.00 98.12 190 ILE A CA 1
ATOM 1344 C C . ILE A 1 190 ? -5.394 -6.926 0.458 1.00 98.12 190 ILE A C 1
ATOM 1346 O O . ILE A 1 190 ? -6.476 -6.691 -0.090 1.00 98.12 190 ILE A O 1
ATOM 1350 N N . THR A 1 191 ? -5.266 -7.700 1.527 1.00 97.75 191 THR A N 1
ATOM 1351 C CA . THR A 1 191 ? -6.368 -8.429 2.149 1.00 97.75 191 THR A CA 1
ATOM 1352 C C . THR A 1 191 ? -6.644 -7.850 3.526 1.00 97.75 191 THR A C 1
ATOM 1354 O O . THR A 1 191 ? -5.750 -7.746 4.362 1.00 97.75 191 THR A O 1
ATOM 1357 N N . PHE A 1 192 ? -7.897 -7.487 3.778 1.00 97.81 192 PHE A N 1
ATOM 1358 C CA . PHE A 1 192 ? -8.372 -7.078 5.095 1.00 97.81 192 PHE A CA 1
ATOM 1359 C C . PHE A 1 192 ? -9.209 -8.195 5.717 1.00 97.81 192 PHE A C 1
ATOM 1361 O O . PHE A 1 192 ? -10.096 -8.736 5.051 1.00 97.81 192 PHE A O 1
ATOM 1368 N N . CYS A 1 193 ? -8.969 -8.466 7.000 1.00 96.56 193 CYS A N 1
ATOM 1369 C CA . CYS A 1 193 ? -9.593 -9.525 7.797 1.00 96.56 193 CYS A CA 1
ATOM 1370 C C . CYS A 1 193 ? -9.371 -10.954 7.270 1.00 96.56 193 CYS A C 1
ATOM 1372 O O . CYS A 1 193 ? -10.327 -11.727 7.236 1.00 96.56 193 CYS A O 1
ATOM 1374 N N . ASP A 1 194 ? -8.134 -11.276 6.879 1.00 84.88 194 ASP A N 1
ATOM 1375 C CA . ASP A 1 194 ? -7.689 -12.664 6.654 1.00 84.88 194 ASP A CA 1
ATOM 1376 C C . ASP A 1 194 ? -7.389 -13.401 7.976 1.00 84.88 194 ASP A C 1
ATOM 1378 O O . ASP A 1 194 ? -6.985 -12.722 8.956 1.00 84.88 194 ASP A O 1
#

Organism: NCBI:txid1077348

Secondary structure (DSSP, 8-state):
---------------PPP-------PPPPP--------------------------EEEEEEEE-SSSSEEEEEETTEEPSPSS-EEEES-EEEEEEEESSS--TT-TTS-EEEEEE-PPPTTSTT-SEEEEEE-STT----S-EEEEEESSSTT-EEEE-STTTT-SS--TT----PEEE--TT-EEEEEE--

=== Feature glossary ===
Each block in this record encodes a different view of the same protein. In brief:

Predicted aligned error. PAE(i, j) answers: if I align the predicted and true structures on residue i, how far off (in Å) do I expect residue j to be? A block-diagonal PAE matrix with low values on the blocks and high values off-diagonal is the signature of a multi-domain protein with confidently predicted domains but uncertain inter-domain orientation.

Contact-map, Ramachandran, and PAE plots. Plot images: a contact map (which residues are close in 3D, as an N×N binary image), a Ramachandran scatter (backbone torsion angles, revealing secondary-structure composition at a glance), and — for AlphaFold structures — a PAE heatmap (pairwise prediction confidence).

Backbone torsions (φ/ψ). φ (phi) and ψ (psi) are the two rotatable backbone dihedrals per residue: φ is the C(i-1)–N–Cα–C torsion, ψ is the N–Cα–C–N(i+1) torsion, both in degrees on (−180°, 180°]. α-helical residues cluster near (−60°, −45°); β-strand residues near (−120°, +130°). A Ramachandran plot is simply a scatter of (φ, ψ) for every residue.

Foldseek 3Di. A 3Di character summarizes, for each residue, the relative orientation of the Cα frame of its nearest spatial neighbor. Because it encodes fold topology rather than chemistry, 3Di alignments detect remote structural similarity that sequence alignment misses.

Radius of gyration, Cα contacts, bounding box. Three whole-structure scalars: the radius of gyration (RMS distance of Cα from centroid, in Å), the count of Cα–Cα contacts (pairs closer than 8 Å and separated by more than four residues in sequence — i.e. tertiary, not local, contacts), and the bounding-box dimensions. Together they distinguish compact globular folds from extended fibres or disordered chains.

Sequence. Sequence gives th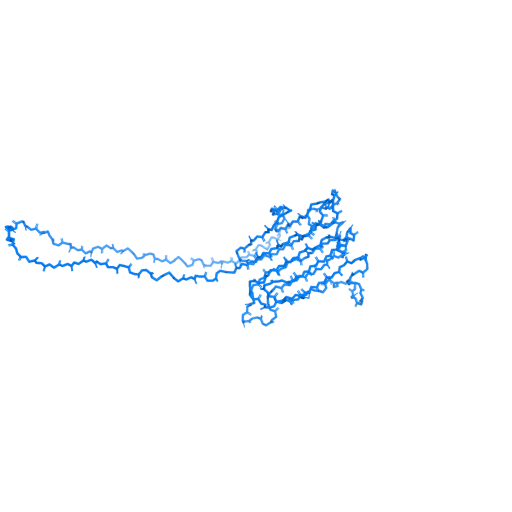e chain of amino acids in standard one-letter code (A=alanine, C=cysteine, …, Y=tyrosine), read N→C. It is the only feature that is directly encoded by the gene; all structural features are derived from the folded form of this sequence.

mmCIF coordinates. Atomic coordinates in PDBx/mmCIF format — the same representation the Protein Data Bank distributes. Each line of the _atom_site loop places one backbone atom in Cartesian space (units: ångströms, origin: arbitrary).

Secondary structure (3-state, P-SEA). Three-state secondary structure (P-SEA) collapses the eight DSSP classes i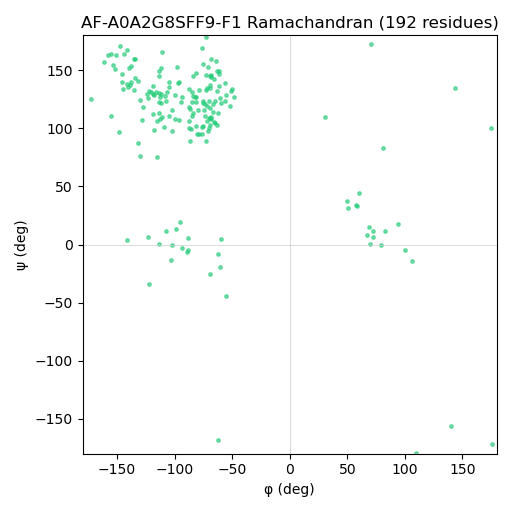nto helix (a), strand (b), and coil (c). P-SEA assigns these from Cα geometry alone — distances and angles — without requiring backbone oxygens, so it works on any Cα trace.

InterPro / GO / CATH / organism. Functional annotations link the protein to curated databases. InterPro entries identify conserved domains and families by matching the sequence against member-database signatures (Pfam, PROSITE, CDD, …). Gene Ontology (GO) terms describe molecular function, biological process, and cellular component in a controlled vocabulary. CATH places the structure in a hierarchical fold classification (Class/Architecture/Topology/Homologous-superfamily). The organism is the source species.

B-factor. B-factor (Debye–Waller factor) reflects atomic displacement in the crystal lattice. It is an experimental observable (units Å²), not a prediction; low values mean the atom is pinned down, high values mean it moves or is heterogeneous across the crystal.

Rendered structure images. Structure images are PyMOL renders from six orthogonal camera directions. Cartoon representation draws helices as coils and strands as arrows; sticks shows the backbone as bonds; surface shows the solvent-excluded envelope. Rainbow coloring maps sequence position to hue (blue→red, N→C); chain coloring assigns a distinct color per polypeptide.

Solvent-accessible surface area. Solvent-accessible surface area (SASA) is the area in Å² traced out by the centre of a 1.4 Å probe sphere (a water molecule) rolled over the protein's van der Waals surface (Shrake–Rupley / Lee–Richards construction). Buried residues have near-zero SASA; fully exposed residues can exceed 200 Å². The total SASA scales roughly with the number of surface residues.

Secondary structure (8-state, DSSP). The SS8 string is DSSP's per-residue secondary-structure call. α-helix (H) means an i→i+4 H-bond ladder; β-strand (E) means the residue participates in a β-sheet; 3₁₀ (G) and π (I) are tighter and wider helices; T/S are turns/bends; '-' is loop.

pLDDT. For AlphaFold models, the B-factor field carries pLDDT — the model's own estimate of local accuracy on a 0–100 scale. Regions with pLDDT<50 should be treated as essentially unmodeled; they often correspond to intrinsically disordered segments.

Nearest PDB structures. Nearest PDB neighbors are the top structural matches found by Foldseek when searching this structure against the entire Protein Data Bank. Each hit reports a TM-score (0 to 1; >0.5 almost always implies the same fold) and an E-value. These are *structural* homologs — they may share no detectable sequence similarity.